Protein AF-A0A943JVZ1-F1 (afdb_monomer)

Secondary structure (DSSP, 8-state):
---PPPTTPPPEEEE---TT--HHHHHHHHHHT--TTSEEEEES---SSSS-HHHHHHHHHHHHTSSSEEEEE--SSS--GGGSTTEEEEEETTEEEEEETT-TTEEEEPTT-EEEETTEEEEEE-----TTHHHHHHTT----TTSSPPHHHHHHHHHHHHHTTSB-SEEEESS--GGG--GGGS-TTS-GGG---HHHHHHHHHHHH-B-SEEEE-SS---EEETTEEE-SSEEEEE-GGGTT---STTEEESSHHHHHHHHHHHHHHHTTTTS-GGGEEEETTTEEEEES--HHHHHHHHHHHHHTHHHHTHHHHHHHHT--TTT-SEEEETTSS--

Solvent-accessible surface area (backbone atoms only — not comparable to full-atom values): 18653 Å² total; per-residue (Å²): 133,85,81,73,84,56,96,84,67,76,49,39,32,38,27,10,50,38,69,58,56,55,66,57,59,51,49,49,29,70,74,66,68,47,38,59,77,20,37,37,33,30,20,4,22,54,39,59,45,52,81,45,68,70,63,18,52,54,49,46,59,58,54,59,71,44,42,37,17,38,40,32,34,40,18,51,55,39,56,59,55,95,80,37,90,70,43,41,82,44,83,52,52,82,27,61,26,36,31,38,89,92,36,92,38,51,36,33,58,40,64,36,38,56,29,49,60,94,87,36,43,30,36,33,43,35,20,30,72,59,93,56,48,66,62,28,55,76,69,76,42,89,77,61,95,72,17,43,73,47,72,68,49,52,49,47,30,50,53,45,34,59,78,47,71,34,54,40,41,34,40,41,18,6,47,54,35,47,92,69,57,62,66,91,68,55,57,92,84,57,63,69,90,75,55,72,51,70,64,24,50,51,41,31,60,46,59,77,67,46,46,63,59,39,34,40,19,18,76,70,76,40,81,50,74,57,93,52,39,34,35,26,22,80,35,41,30,65,61,50,86,93,48,68,84,55,93,62,80,46,48,47,26,56,67,50,61,68,61,37,48,54,50,49,52,58,48,37,60,70,73,41,53,83,80,42,65,72,91,34,48,48,78,44,95,89,28,27,40,40,38,37,70,68,48,75,66,48,46,49,53,49,50,49,50,43,62,49,34,18,58,58,53,48,32,68,57,52,49,70,73,64,69,73,60,78,90,80,53,64,60,47,74,44,70,48,57,60,64,128

Radius of gyration: 21.98 Å; Cα contacts (8 Å, |Δi|>4): 621; chains: 1; bounding box: 56×43×63 Å

Mean predicted aligned error: 9.35 Å

Structure (mmCIF, N/CA/C/O backbone):
data_AF-A0A943JVZ1-F1
#
_entry.id   AF-A0A943JVZ1-F1
#
loop_
_atom_site.group_PDB
_atom_site.id
_atom_site.type_symbol
_atom_site.label_atom_id
_atom_site.label_alt_id
_atom_site.label_comp_id
_atom_site.label_asym_id
_atom_site.label_entity_id
_atom_site.label_seq_id
_atom_site.pdbx_PDB_ins_code
_atom_site.Cartn_x
_atom_site.Cartn_y
_atom_site.Cartn_z
_atom_site.occupancy
_atom_site.B_iso_or_equiv
_atom_site.auth_seq_id
_atom_site.auth_comp_id
_atom_site.auth_asym_id
_atom_site.auth_atom_id
_atom_site.pdbx_PDB_model_num
ATOM 1 N N . MET A 1 1 ? -30.031 -7.488 11.626 1.00 31.58 1 MET A N 1
ATOM 2 C CA . MET A 1 1 ? -29.094 -8.317 12.420 1.00 31.58 1 MET A CA 1
ATOM 3 C C . MET A 1 1 ? -27.674 -8.042 11.934 1.00 31.58 1 MET A C 1
ATOM 5 O O . MET A 1 1 ? -27.373 -8.355 10.791 1.00 31.58 1 MET A O 1
ATOM 9 N N . LYS A 1 2 ? -26.827 -7.385 12.739 1.00 32.66 2 LYS A N 1
ATOM 10 C CA . LYS A 1 2 ? -25.414 -7.144 12.392 1.00 32.66 2 LYS A CA 1
ATOM 11 C C . LYS A 1 2 ? -24.658 -8.473 12.524 1.00 32.66 2 LYS A C 1
ATOM 13 O O . LYS A 1 2 ? -24.561 -8.995 13.633 1.00 32.66 2 LYS A O 1
ATOM 18 N N . LYS A 1 3 ? -24.171 -9.048 11.417 1.00 30.86 3 LYS A N 1
ATOM 19 C CA . LYS A 1 3 ? -23.259 -10.203 11.460 1.00 30.86 3 LYS A CA 1
ATOM 20 C C . LYS A 1 3 ? -21.989 -9.760 12.197 1.00 30.86 3 LYS A C 1
ATOM 22 O O . LYS A 1 3 ? -21.279 -8.886 11.713 1.00 30.86 3 LYS A O 1
ATOM 27 N N . LYS A 1 4 ? -21.727 -10.329 13.379 1.00 32.94 4 LYS A N 1
ATOM 28 C CA . LYS A 1 4 ? -20.378 -10.330 13.961 1.00 32.94 4 LYS A CA 1
ATOM 29 C C . LYS A 1 4 ? -19.479 -11.081 12.973 1.00 32.94 4 LYS A C 1
ATOM 31 O O . LYS A 1 4 ? -19.859 -12.183 12.576 1.00 32.94 4 LYS A O 1
ATOM 36 N N . ALA A 1 5 ? -18.357 -10.481 12.572 1.00 36.12 5 ALA A N 1
ATOM 37 C CA . ALA A 1 5 ? -17.314 -11.181 11.824 1.00 36.12 5 ALA A CA 1
ATOM 38 C C . ALA A 1 5 ? -16.967 -12.464 12.589 1.00 36.12 5 ALA A C 1
ATOM 40 O O . ALA A 1 5 ? -16.756 -12.423 13.808 1.00 36.12 5 ALA A O 1
ATOM 41 N N . LYS A 1 6 ? -17.046 -13.611 11.913 1.00 35.22 6 LYS A N 1
ATOM 42 C CA . LYS A 1 6 ? -16.694 -14.885 12.537 1.00 35.22 6 LYS A CA 1
ATOM 43 C C . LYS A 1 6 ? -15.171 -14.977 12.553 1.00 35.22 6 LYS A C 1
ATOM 45 O O . LYS A 1 6 ? -14.505 -14.524 11.631 1.00 35.22 6 LYS A O 1
ATOM 50 N N . ILE A 1 7 ? -14.622 -15.588 13.598 1.00 36.19 7 ILE A N 1
ATOM 51 C CA . ILE A 1 7 ? -13.244 -16.090 13.578 1.00 36.19 7 ILE A CA 1
ATOM 52 C C . ILE A 1 7 ? -13.155 -17.032 12.363 1.00 36.19 7 ILE A C 1
ATOM 54 O O . ILE A 1 7 ? -13.830 -18.061 12.361 1.00 36.19 7 ILE A O 1
ATOM 58 N N . GLY A 1 8 ? -12.430 -16.620 11.317 1.00 44.56 8 GLY A N 1
ATOM 59 C CA . GLY A 1 8 ? -12.347 -17.318 10.026 1.00 44.56 8 GLY A CA 1
ATOM 60 C C . GLY A 1 8 ? -12.590 -16.458 8.775 1.00 44.56 8 GLY A C 1
ATOM 61 O O . GLY A 1 8 ? -12.378 -16.963 7.678 1.00 44.56 8 GLY A O 1
ATOM 62 N N . ASP A 1 9 ? -13.005 -15.193 8.905 1.00 66.38 9 ASP A N 1
ATOM 63 C CA . ASP A 1 9 ? -13.065 -14.272 7.760 1.00 66.38 9 ASP A CA 1
ATOM 64 C C . ASP A 1 9 ? -11.669 -13.661 7.514 1.00 66.38 9 ASP A C 1
ATOM 66 O O . ASP A 1 9 ? -11.054 -13.121 8.435 1.00 66.38 9 ASP A O 1
ATOM 70 N N . LYS A 1 10 ? -11.164 -13.782 6.280 1.00 81.75 10 LYS A N 1
ATOM 71 C CA . LYS A 1 10 ? -9.898 -13.195 5.819 1.00 81.75 10 LYS A CA 1
ATOM 72 C C . LYS A 1 10 ? -9.895 -11.685 6.063 1.00 81.75 10 LYS A C 1
ATOM 74 O O . LYS A 1 10 ? -10.799 -10.993 5.607 1.00 81.75 10 LYS A O 1
ATOM 79 N N . MET A 1 11 ? -8.864 -11.169 6.730 1.00 89.25 11 MET A N 1
ATOM 80 C CA . MET A 1 11 ? -8.717 -9.733 6.959 1.00 89.25 11 MET A CA 1
ATOM 81 C C . MET A 1 11 ? -7.738 -9.118 5.963 1.00 89.25 11 MET A C 1
ATOM 83 O O . MET A 1 11 ? -6.696 -9.694 5.644 1.00 89.25 11 MET A O 1
ATOM 87 N N . ILE A 1 12 ? -8.056 -7.919 5.481 1.00 92.00 12 ILE A N 1
ATOM 88 C CA . ILE A 1 12 ? -7.207 -7.188 4.541 1.00 92.00 12 ILE A CA 1
ATOM 89 C C . ILE A 1 12 ? -6.807 -5.863 5.175 1.00 92.00 12 ILE A C 1
ATOM 91 O O . ILE A 1 12 ? -7.633 -5.138 5.726 1.00 92.00 12 ILE A O 1
ATOM 95 N N . TYR A 1 13 ? -5.526 -5.543 5.079 1.00 94.06 13 TYR A N 1
ATOM 96 C CA . TYR A 1 13 ? -4.924 -4.347 5.641 1.00 94.06 13 TYR A CA 1
ATOM 97 C C . TYR A 1 13 ? -4.143 -3.574 4.577 1.00 94.06 13 TYR A C 1
ATOM 99 O O . TYR A 1 13 ? -3.729 -4.149 3.576 1.00 94.06 13 TYR A O 1
ATOM 107 N N . VAL A 1 14 ? -3.900 -2.283 4.800 1.00 95.38 14 VAL A N 1
ATOM 108 C CA . VAL A 1 14 ? -3.096 -1.408 3.929 1.00 95.38 14 VAL A CA 1
ATOM 109 C C . VAL A 1 14 ? -2.089 -0.621 4.763 1.00 95.38 14 VAL A C 1
ATOM 111 O O . VAL A 1 14 ? -2.432 -0.112 5.825 1.00 95.38 14 VAL A O 1
ATOM 114 N N . THR A 1 15 ? -0.857 -0.498 4.279 1.00 95.88 15 THR A N 1
ATOM 115 C CA . THR A 1 15 ? 0.224 0.328 4.843 1.00 95.88 15 THR A CA 1
ATOM 116 C C . THR A 1 15 ? 1.124 0.834 3.705 1.00 95.88 15 THR A C 1
ATOM 118 O O . THR A 1 15 ? 0.961 0.401 2.565 1.00 95.88 15 THR A O 1
ATOM 121 N N . GLY A 1 16 ? 2.072 1.735 3.965 1.00 95.50 16 GLY A N 1
ATOM 122 C CA . GLY A 1 16 ? 2.967 2.279 2.929 1.00 95.50 16 GLY A CA 1
ATOM 123 C C . GLY A 1 16 ? 4.443 2.159 3.287 1.00 95.50 16 GLY A C 1
ATOM 124 O O . GLY A 1 16 ? 4.778 2.095 4.462 1.00 95.50 16 GLY A O 1
ATOM 125 N N . ASP A 1 17 ? 5.314 2.115 2.279 1.00 94.69 17 ASP A N 1
ATOM 126 C CA . ASP A 1 17 ? 6.758 2.384 2.371 1.00 94.69 17 ASP A CA 1
ATOM 127 C C . ASP A 1 17 ? 7.481 1.724 3.555 1.00 94.69 17 ASP A C 1
ATOM 129 O O . ASP A 1 17 ? 7.901 2.372 4.515 1.00 94.69 17 ASP A O 1
ATOM 133 N N . LYS A 1 18 ? 7.659 0.401 3.511 1.00 95.44 18 LYS A N 1
ATOM 134 C CA . LYS A 1 18 ? 8.364 -0.287 4.606 1.00 95.44 18 LYS A CA 1
ATOM 135 C C . LYS A 1 18 ? 9.869 -0.067 4.582 1.00 95.44 18 LYS A C 1
ATOM 137 O O . LYS A 1 18 ? 10.502 -0.262 5.617 1.00 95.44 18 LYS A O 1
ATOM 142 N N . HIS A 1 19 ? 10.460 0.273 3.435 1.00 95.12 19 HIS A N 1
ATOM 143 C CA . HIS A 1 19 ? 11.905 0.467 3.277 1.00 95.12 19 HIS A CA 1
ATOM 144 C C . HIS A 1 19 ? 12.700 -0.652 3.954 1.00 95.12 19 HIS A C 1
ATOM 146 O O . HIS A 1 19 ? 13.669 -0.417 4.678 1.00 95.12 19 HIS A O 1
ATOM 152 N N . ARG A 1 20 ? 12.249 -1.906 3.756 1.00 96.06 20 ARG A N 1
ATOM 153 C CA . ARG A 1 20 ? 12.854 -3.133 4.308 1.00 96.06 20 ARG A CA 1
ATOM 154 C C . ARG A 1 20 ? 12.712 -3.329 5.832 1.00 96.06 20 ARG A C 1
ATOM 156 O O . ARG A 1 20 ? 13.222 -4.322 6.379 1.00 96.06 20 ARG A O 1
ATOM 163 N N . ASN A 1 21 ? 12.030 -2.423 6.528 1.00 95.94 21 ASN A N 1
ATOM 164 C CA . ASN A 1 21 ? 11.714 -2.510 7.948 1.00 95.94 21 ASN A CA 1
ATOM 165 C C . ASN A 1 21 ? 10.320 -3.122 8.172 1.00 95.94 21 ASN A C 1
ATOM 167 O O . ASN A 1 21 ? 9.292 -2.468 8.045 1.00 95.94 21 ASN A O 1
ATOM 171 N N . PHE A 1 22 ? 10.296 -4.393 8.575 1.00 96.81 22 PHE A N 1
ATOM 172 C CA . PHE A 1 22 ? 9.059 -5.139 8.847 1.00 96.81 22 PHE A CA 1
ATOM 173 C C . PHE A 1 22 ? 8.823 -5.374 10.346 1.00 96.81 22 PHE A C 1
ATOM 175 O O . PHE A 1 22 ? 8.049 -6.255 10.720 1.00 96.81 22 PHE A O 1
ATOM 182 N N . ASN A 1 23 ? 9.516 -4.645 11.228 1.00 92.69 23 ASN A N 1
ATOM 183 C CA . ASN A 1 23 ? 9.367 -4.829 12.675 1.00 92.69 23 ASN A CA 1
ATOM 184 C C . ASN A 1 23 ? 7.946 -4.503 13.140 1.00 92.69 23 ASN A C 1
ATOM 186 O O . ASN A 1 23 ? 7.384 -5.230 13.959 1.00 92.69 23 ASN A O 1
ATOM 190 N N . GLU A 1 24 ? 7.353 -3.460 12.568 1.00 87.81 24 GLU A N 1
ATOM 191 C CA . GLU A 1 24 ? 5.983 -3.054 12.868 1.00 87.81 24 GLU A CA 1
ATOM 192 C C . GLU A 1 24 ? 4.963 -4.075 12.377 1.00 87.81 24 GLU A C 1
ATOM 194 O O . GLU A 1 24 ? 4.095 -4.474 13.146 1.00 87.81 24 GLU A O 1
ATOM 199 N N . ILE A 1 25 ? 5.123 -4.593 11.153 1.00 94.06 25 ILE A N 1
ATOM 200 C CA . ILE A 1 25 ? 4.267 -5.669 10.634 1.00 94.06 25 ILE A CA 1
ATOM 201 C C . ILE A 1 25 ? 4.401 -6.920 11.509 1.00 94.06 25 ILE A C 1
ATOM 203 O O . ILE A 1 25 ? 3.402 -7.521 11.887 1.00 94.06 25 ILE A O 1
ATOM 207 N N . LYS A 1 26 ? 5.619 -7.291 11.921 1.00 94.69 26 LYS A N 1
ATOM 208 C CA . LYS A 1 26 ? 5.834 -8.420 12.839 1.00 94.69 26 LYS A CA 1
ATOM 209 C C . LYS A 1 26 ? 5.131 -8.217 14.182 1.00 94.69 26 LYS A C 1
ATOM 211 O O . LYS A 1 26 ? 4.539 -9.161 14.704 1.00 94.69 26 LYS A O 1
ATOM 216 N N . LYS A 1 27 ? 5.220 -7.013 14.755 1.00 86.19 27 LYS A N 1
ATOM 217 C CA . LYS A 1 27 ? 4.528 -6.650 15.998 1.00 86.19 27 LYS A CA 1
ATOM 218 C C . LYS A 1 27 ? 3.012 -6.733 15.806 1.00 86.19 27 LYS A C 1
ATOM 220 O O . LYS A 1 27 ? 2.352 -7.420 16.578 1.00 86.19 27 LYS A O 1
ATOM 225 N N . PHE A 1 28 ? 2.494 -6.156 14.723 1.00 85.62 28 PHE A N 1
ATOM 226 C CA . PHE A 1 28 ? 1.087 -6.219 14.334 1.00 85.62 28 PHE A CA 1
ATOM 227 C C . PHE A 1 28 ? 0.577 -7.660 14.216 1.00 85.62 28 PHE A C 1
ATOM 229 O O . PHE A 1 28 ? -0.465 -7.977 14.787 1.00 85.62 28 PHE A O 1
ATOM 236 N N . CYS A 1 29 ? 1.324 -8.548 13.552 1.00 88.44 29 CYS A N 1
ATOM 237 C CA . CYS A 1 29 ? 0.930 -9.948 13.387 1.00 88.44 29 CYS A CA 1
ATOM 238 C C . CYS A 1 29 ? 0.742 -10.645 14.740 1.00 88.44 29 CYS A C 1
ATOM 240 O O . CYS A 1 29 ? -0.278 -11.285 14.983 1.00 88.44 29 CYS A O 1
ATOM 242 N N . LYS A 1 30 ? 1.710 -10.477 15.654 1.00 84.00 30 LYS A N 1
ATOM 243 C CA . LYS A 1 30 ? 1.644 -11.044 17.012 1.00 84.00 30 LYS A CA 1
ATOM 244 C C . LYS A 1 30 ? 0.474 -10.482 17.810 1.00 84.00 30 LYS A C 1
ATOM 246 O O . LYS A 1 30 ? -0.203 -11.194 18.537 1.00 84.00 30 LYS A O 1
ATOM 251 N N . GLU A 1 31 ? 0.257 -9.183 17.690 1.00 77.62 31 GLU A N 1
ATOM 252 C CA . GLU A 1 31 ? -0.741 -8.455 18.457 1.00 77.62 31 GLU A CA 1
ATOM 253 C C . GLU A 1 31 ? -2.185 -8.737 18.033 1.00 77.62 31 GLU A C 1
ATOM 255 O O . GLU A 1 31 ? -3.100 -8.612 18.859 1.00 77.62 31 GLU A O 1
ATOM 260 N N . ASN A 1 32 ? -2.386 -9.090 16.764 1.00 77.38 32 ASN A N 1
ATOM 261 C CA . ASN A 1 32 ? -3.697 -9.341 16.167 1.00 77.38 32 ASN A CA 1
ATOM 262 C C . ASN A 1 32 ? -3.926 -10.815 15.831 1.00 77.38 32 ASN A C 1
ATOM 264 O O . ASN A 1 32 ? -5.020 -11.154 15.399 1.00 77.38 32 ASN A O 1
ATOM 268 N N . ASN A 1 33 ? -2.949 -11.686 16.111 1.00 84.56 33 ASN A N 1
ATOM 269 C CA . ASN A 1 33 ? -2.991 -13.114 15.790 1.00 84.56 33 ASN A CA 1
ATOM 270 C C . ASN A 1 33 ? -3.331 -13.359 14.314 1.00 84.56 33 ASN A C 1
ATOM 272 O O . ASN A 1 33 ? -4.180 -14.192 14.005 1.00 84.56 33 ASN A O 1
ATOM 276 N N . THR A 1 34 ? -2.693 -12.601 13.421 1.00 90.50 34 THR A N 1
ATOM 277 C CA . THR A 1 34 ? -2.912 -12.757 11.983 1.00 90.50 34 THR A CA 1
ATOM 278 C C . THR A 1 34 ? -2.444 -14.132 11.513 1.00 90.50 34 THR A C 1
ATOM 280 O O . THR A 1 34 ? -1.631 -14.803 12.162 1.00 90.50 34 THR A O 1
ATOM 283 N N . THR A 1 35 ? -2.939 -14.544 10.357 1.00 95.00 35 THR A N 1
ATOM 284 C CA . THR A 1 35 ? -2.560 -15.768 9.653 1.00 95.00 35 THR A CA 1
ATOM 285 C C . THR A 1 35 ? -2.129 -15.440 8.225 1.00 95.00 35 THR A C 1
ATOM 287 O O . THR A 1 35 ? -2.335 -14.329 7.747 1.00 95.00 35 THR A O 1
ATOM 290 N N . LYS A 1 36 ? -1.534 -16.401 7.507 1.00 95.25 36 LYS A N 1
ATOM 291 C CA . LYS A 1 36 ? -1.188 -16.201 6.089 1.00 95.25 36 LYS A CA 1
ATOM 292 C C . LYS A 1 36 ? -2.416 -16.033 5.179 1.00 95.25 36 LYS A C 1
ATOM 294 O O . LYS A 1 36 ? -2.239 -15.593 4.045 1.00 95.25 36 LYS A O 1
ATOM 299 N N . ASP A 1 37 ? -3.623 -16.326 5.662 1.00 94.06 37 ASP A N 1
ATOM 300 C CA . ASP A 1 37 ? -4.859 -16.025 4.934 1.00 94.06 37 ASP A CA 1
ATOM 301 C C . ASP A 1 37 ? -5.161 -14.521 4.940 1.00 94.06 37 ASP A C 1
ATOM 303 O O . ASP A 1 37 ? -5.689 -14.001 3.954 1.00 94.06 37 ASP A O 1
ATOM 307 N N . ASP A 1 38 ? -4.757 -13.812 6.002 1.00 95.38 38 ASP A N 1
ATOM 308 C CA . ASP A 1 38 ? -4.826 -12.354 6.075 1.00 95.38 38 ASP A CA 1
ATOM 309 C C . ASP A 1 38 ? -3.814 -11.712 5.121 1.00 95.38 38 ASP A C 1
ATOM 311 O O . ASP A 1 38 ? -2.724 -12.240 4.870 1.00 95.38 38 ASP A O 1
ATOM 315 N N . VAL A 1 39 ? -4.154 -10.530 4.613 1.00 97.12 39 VAL A N 1
ATOM 316 C CA . VAL A 1 39 ? -3.339 -9.801 3.638 1.00 97.12 39 VAL A CA 1
ATOM 317 C C . VAL A 1 39 ? -2.992 -8.423 4.172 1.00 97.12 39 VAL A C 1
ATOM 319 O O . VAL A 1 39 ? -3.865 -7.703 4.641 1.00 97.12 39 VAL A O 1
ATOM 322 N N . ILE A 1 40 ? -1.734 -8.013 4.042 1.00 97.62 40 ILE A N 1
ATOM 323 C CA . ILE A 1 40 ? -1.332 -6.614 4.175 1.00 97.62 40 ILE A CA 1
ATOM 324 C C . ILE A 1 40 ? -0.795 -6.100 2.845 1.00 97.62 40 ILE A C 1
ATOM 326 O O . ILE A 1 40 ? 0.187 -6.607 2.304 1.00 97.62 40 ILE A O 1
ATOM 330 N N . ILE A 1 41 ? -1.467 -5.087 2.317 1.00 98.50 41 ILE A N 1
ATOM 331 C CA . ILE A 1 41 ? -1.102 -4.390 1.096 1.00 98.50 41 ILE A CA 1
ATOM 332 C C . ILE A 1 41 ? -0.078 -3.316 1.453 1.00 98.50 41 ILE A C 1
ATOM 334 O O . ILE A 1 41 ? -0.334 -2.489 2.327 1.00 98.50 41 ILE A O 1
ATOM 338 N N . ILE A 1 42 ? 1.074 -3.324 0.789 1.00 98.56 42 ILE A N 1
ATOM 339 C CA . ILE A 1 42 ? 2.139 -2.336 0.983 1.00 98.56 42 ILE A CA 1
ATOM 340 C C . ILE A 1 42 ? 2.214 -1.455 -0.263 1.00 98.56 42 ILE A C 1
ATOM 342 O O . ILE A 1 42 ? 2.466 -1.954 -1.359 1.00 98.56 42 ILE A O 1
ATOM 346 N N . LEU A 1 43 ? 1.992 -0.152 -0.091 1.00 98.31 43 LEU A N 1
ATOM 347 C CA . LEU A 1 43 ? 1.877 0.846 -1.162 1.00 98.31 43 LEU A CA 1
ATOM 348 C C . LEU A 1 43 ? 3.241 1.326 -1.689 1.00 98.31 43 LEU A C 1
ATOM 350 O O . LEU A 1 43 ? 3.529 2.521 -1.723 1.00 98.31 43 LEU A O 1
ATOM 354 N N . GLY A 1 44 ? 4.087 0.387 -2.106 1.00 96.88 44 GLY A N 1
ATOM 355 C CA . GLY A 1 44 ? 5.419 0.671 -2.632 1.00 96.88 44 GLY A CA 1
ATOM 356 C C . GLY A 1 44 ? 6.535 0.640 -1.598 1.00 96.88 44 GLY A C 1
ATOM 357 O O . GLY A 1 44 ? 6.311 0.454 -0.400 1.00 96.88 44 GLY A O 1
ATOM 358 N N . ASP A 1 45 ? 7.756 0.766 -2.114 1.00 97.19 45 ASP A N 1
ATOM 359 C CA . ASP A 1 45 ? 9.020 0.769 -1.378 1.00 97.19 45 ASP A CA 1
ATOM 360 C C . ASP A 1 45 ? 9.079 -0.307 -0.292 1.00 97.19 45 ASP A C 1
ATOM 362 O O . ASP A 1 45 ? 9.355 -0.070 0.887 1.00 97.19 45 ASP A O 1
ATOM 366 N N . VAL A 1 46 ? 8.805 -1.544 -0.700 1.00 97.50 46 VAL A N 1
ATOM 367 C CA . VAL A 1 46 ? 8.772 -2.696 0.201 1.00 97.50 46 VAL A CA 1
ATOM 368 C C . VAL A 1 46 ? 10.190 -3.041 0.663 1.00 97.50 46 VAL A C 1
ATOM 370 O O . VAL A 1 46 ? 10.414 -3.439 1.809 1.00 97.50 46 VAL A O 1
ATOM 373 N N . GLY A 1 47 ? 11.179 -2.853 -0.218 1.00 95.94 47 GLY A N 1
ATOM 374 C CA . GLY A 1 47 ? 12.604 -3.042 0.079 1.00 95.94 47 GLY A CA 1
ATOM 375 C C . GLY A 1 47 ? 13.090 -4.497 0.012 1.00 95.94 47 GLY A C 1
ATOM 376 O O . GLY A 1 47 ? 14.154 -4.829 0.553 1.00 95.94 47 GLY A O 1
ATOM 377 N N . LEU A 1 48 ? 12.318 -5.373 -0.643 1.00 97.38 48 LEU A N 1
ATOM 378 C CA . LEU A 1 48 ? 12.661 -6.787 -0.854 1.00 97.38 48 LEU A CA 1
ATOM 379 C C . LEU A 1 48 ? 13.389 -7.064 -2.173 1.00 97.38 48 LEU A C 1
ATOM 381 O O . LEU A 1 48 ? 13.979 -8.131 -2.288 1.00 97.38 48 LEU A O 1
ATOM 385 N N . ASN A 1 49 ? 13.376 -6.130 -3.127 1.00 96.50 49 ASN A N 1
ATOM 386 C CA . ASN A 1 49 ? 14.022 -6.266 -4.440 1.00 96.50 49 ASN A CA 1
ATOM 387 C C . ASN A 1 49 ? 14.994 -5.101 -4.733 1.00 96.50 49 ASN A C 1
ATOM 389 O O . ASN A 1 49 ? 15.150 -4.686 -5.878 1.00 96.50 49 ASN A O 1
ATOM 393 N N . PHE A 1 50 ? 15.609 -4.507 -3.707 1.00 95.06 50 PHE A N 1
ATOM 394 C CA . PHE A 1 50 ? 16.530 -3.380 -3.889 1.00 95.06 50 PHE A CA 1
ATOM 395 C C . PHE A 1 50 ? 17.989 -3.842 -3.968 1.00 95.06 50 PHE A C 1
ATOM 397 O O . PHE A 1 50 ? 18.676 -3.621 -4.967 1.00 95.06 50 PHE A O 1
ATOM 404 N N . PHE A 1 51 ? 18.503 -4.524 -2.940 1.00 93.19 51 PHE A N 1
ATOM 405 C CA . PHE A 1 51 ? 19.938 -4.810 -2.827 1.00 93.19 51 PHE A CA 1
ATOM 406 C C . PHE A 1 51 ? 20.403 -5.982 -3.700 1.00 93.19 51 PHE A C 1
ATOM 408 O O . PHE A 1 51 ? 21.568 -6.021 -4.099 1.00 93.19 51 PHE A O 1
ATOM 415 N N . GLY A 1 52 ? 19.502 -6.880 -4.085 1.00 91.06 52 GLY A N 1
ATOM 416 C CA . GLY A 1 52 ? 19.779 -8.128 -4.787 1.00 91.06 52 GLY A CA 1
ATOM 417 C C . GLY A 1 52 ? 20.547 -9.156 -3.946 1.00 91.06 52 GLY A C 1
ATOM 418 O O . GLY A 1 52 ? 20.966 -8.901 -2.810 1.00 91.06 52 GLY A O 1
ATOM 419 N N . GLY A 1 53 ? 20.740 -10.337 -4.538 1.00 91.69 53 GLY A N 1
ATOM 420 C CA . GLY A 1 53 ? 21.558 -11.418 -3.986 1.00 91.69 53 GLY A CA 1
ATOM 421 C C . GLY A 1 53 ? 21.175 -11.825 -2.560 1.00 91.69 53 GLY A C 1
ATOM 422 O O . GLY A 1 53 ? 20.008 -11.784 -2.166 1.00 91.69 53 GLY A O 1
ATOM 423 N N . ILE A 1 54 ? 22.187 -12.184 -1.764 1.00 94.94 54 ILE A N 1
ATOM 424 C CA . ILE A 1 54 ? 22.002 -12.717 -0.406 1.00 94.94 54 ILE A CA 1
ATOM 425 C C . ILE A 1 54 ? 21.297 -11.740 0.542 1.00 94.94 54 ILE A C 1
ATOM 427 O O . ILE A 1 54 ? 20.589 -12.165 1.455 1.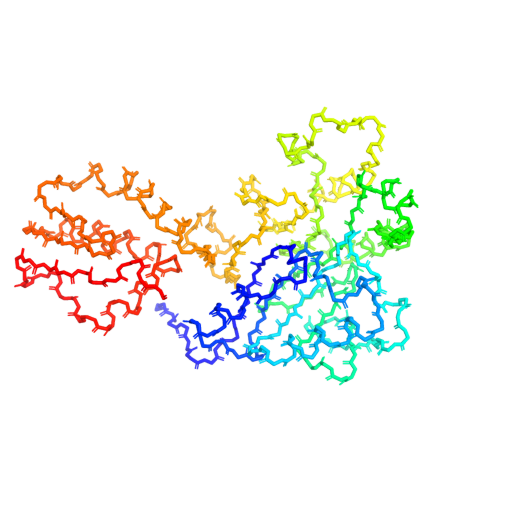00 94.94 54 ILE A O 1
ATOM 431 N N . LYS A 1 55 ? 21.457 -10.426 0.324 1.00 95.62 55 LYS A N 1
ATOM 432 C CA . LYS A 1 55 ? 20.803 -9.407 1.150 1.00 95.62 55 LYS A CA 1
ATOM 433 C C . LYS A 1 55 ? 19.293 -9.526 0.999 1.00 95.62 55 LYS A C 1
ATOM 435 O O . LYS A 1 55 ? 18.594 -9.657 2.004 1.00 95.62 55 LYS A O 1
ATOM 440 N N . ASP A 1 56 ? 18.782 -9.462 -0.221 1.00 96.44 56 ASP A N 1
ATOM 441 C CA . ASP A 1 56 ? 17.341 -9.544 -0.470 1.00 96.44 56 ASP A CA 1
ATOM 442 C C . ASP A 1 56 ? 16.797 -10.927 -0.129 1.00 96.44 56 ASP A C 1
ATOM 444 O O . ASP A 1 56 ? 15.806 -11.015 0.593 1.00 96.44 56 ASP A O 1
ATOM 448 N N . TRP A 1 57 ? 17.513 -11.989 -0.503 1.00 96.69 57 TRP A N 1
ATOM 449 C CA . TRP A 1 57 ? 17.144 -13.364 -0.168 1.00 96.69 57 TRP A CA 1
ATOM 450 C C . TRP A 1 57 ? 16.973 -13.580 1.347 1.00 96.69 57 TRP A C 1
ATOM 452 O O . TRP A 1 57 ? 15.919 -14.022 1.802 1.00 96.69 57 TRP A O 1
ATOM 462 N N . SER A 1 58 ? 17.949 -13.165 2.166 1.00 97.56 58 SER A N 1
ATOM 463 C CA . SER A 1 58 ? 17.867 -13.290 3.630 1.00 97.56 58 SER A CA 1
ATOM 464 C C . SER A 1 58 ? 16.696 -12.496 4.220 1.00 97.56 58 SER A C 1
ATOM 466 O O . SER A 1 58 ? 16.038 -12.940 5.166 1.00 97.56 58 SER A O 1
ATOM 468 N N . LYS A 1 59 ? 16.402 -11.317 3.658 1.00 98.00 59 LYS A N 1
ATOM 469 C CA . LYS A 1 59 ? 15.275 -10.503 4.116 1.00 98.00 59 LYS A CA 1
ATOM 470 C C . LYS A 1 59 ? 13.931 -11.123 3.731 1.00 98.00 59 LYS A C 1
ATOM 472 O O . LYS A 1 59 ? 13.039 -11.123 4.575 1.00 98.00 59 LYS A O 1
ATOM 477 N N . LYS A 1 60 ? 13.799 -11.685 2.526 1.00 98.31 60 LYS A N 1
ATOM 478 C CA . LYS A 1 60 ? 12.606 -12.436 2.111 1.00 98.31 60 LYS A CA 1
ATOM 479 C C . LYS A 1 60 ? 12.370 -13.639 3.019 1.00 98.31 60 LYS A C 1
ATOM 481 O O . LYS A 1 60 ? 11.268 -13.782 3.520 1.00 98.31 60 LYS A O 1
ATOM 486 N N . HIS A 1 61 ? 13.412 -14.384 3.396 1.00 98.25 61 HIS A N 1
ATOM 487 C CA . HIS A 1 61 ? 13.319 -15.458 4.404 1.00 98.25 61 HIS A CA 1
ATOM 488 C C . HIS A 1 61 ? 12.836 -14.993 5.780 1.00 98.25 61 HIS A C 1
ATOM 490 O O . HIS A 1 61 ? 12.094 -15.696 6.465 1.00 98.25 61 HIS A O 1
ATOM 496 N N . TYR A 1 62 ? 13.256 -13.806 6.220 1.00 98.06 62 TYR A N 1
ATOM 497 C CA . TYR A 1 62 ? 12.736 -13.210 7.451 1.00 98.06 62 TYR A CA 1
ATOM 498 C C . TYR A 1 62 ? 11.243 -12.867 7.330 1.00 98.06 62 TYR A C 1
ATOM 500 O O . TYR A 1 62 ? 10.473 -13.160 8.244 1.00 98.06 62 TYR A O 1
ATOM 508 N N . VAL A 1 63 ? 10.839 -12.273 6.206 1.00 97.94 63 VAL A N 1
ATOM 509 C CA . VAL A 1 63 ? 9.447 -11.897 5.919 1.00 97.94 63 VAL A CA 1
ATOM 510 C C . VAL A 1 63 ? 8.552 -13.121 5.697 1.00 97.94 63 VAL A C 1
ATOM 512 O O . VAL A 1 63 ? 7.402 -13.123 6.128 1.00 97.94 63 VAL A O 1
ATOM 515 N N . ALA A 1 64 ? 9.086 -14.204 5.134 1.00 97.75 64 ALA A N 1
ATOM 516 C CA . ALA A 1 64 ? 8.352 -15.438 4.867 1.00 97.75 64 ALA A CA 1
ATOM 517 C C . ALA A 1 64 ? 7.860 -16.161 6.135 1.00 97.75 64 ALA A C 1
ATOM 519 O O . ALA A 1 64 ? 6.939 -16.977 6.095 1.00 97.75 64 ALA A O 1
ATOM 520 N N . LYS A 1 65 ? 8.458 -15.825 7.286 1.00 97.69 65 LYS A N 1
ATOM 521 C CA . LYS A 1 65 ? 8.071 -16.317 8.617 1.00 97.69 65 LYS A CA 1
ATOM 522 C C . LYS A 1 65 ? 6.949 -15.501 9.263 1.00 97.69 65 LYS A C 1
ATOM 524 O O . LYS A 1 65 ? 6.503 -15.853 10.353 1.00 97.69 65 LYS A O 1
ATOM 529 N N . LEU A 1 66 ? 6.545 -14.377 8.672 1.00 97.75 66 LEU A N 1
ATOM 530 C CA . LEU A 1 66 ? 5.441 -13.580 9.197 1.00 97.75 66 LEU A CA 1
ATOM 531 C C . LEU A 1 66 ? 4.116 -14.287 8.899 1.00 97.75 66 LEU A C 1
ATOM 533 O O . LEU A 1 66 ? 3.889 -14.771 7.792 1.00 97.75 66 LEU A O 1
ATOM 537 N N . GLN A 1 67 ? 3.230 -14.323 9.893 1.00 96.62 67 GLN A N 1
ATOM 538 C CA . GLN A 1 67 ? 1.898 -14.915 9.772 1.00 96.62 67 GLN A CA 1
ATOM 539 C C . GLN A 1 67 ? 0.932 -13.943 9.082 1.00 96.62 67 GLN A C 1
ATOM 541 O O . GLN A 1 67 ? -0.062 -13.545 9.671 1.00 96.62 67 GLN A O 1
ATOM 546 N N . ILE A 1 68 ? 1.276 -13.499 7.877 1.00 97.69 68 ILE A N 1
ATOM 547 C CA . ILE A 1 68 ? 0.468 -12.620 7.027 1.00 97.69 68 ILE A CA 1
ATOM 548 C C . ILE A 1 68 ? 0.986 -12.707 5.588 1.00 97.69 68 ILE A C 1
ATOM 550 O O . ILE A 1 68 ? 2.194 -12.873 5.377 1.00 97.69 68 ILE A O 1
ATOM 554 N N . THR A 1 69 ? 0.096 -12.606 4.603 1.00 98.44 69 THR A N 1
ATOM 555 C CA . THR A 1 69 ? 0.477 -12.449 3.194 1.00 98.44 69 THR A CA 1
ATOM 556 C C . THR A 1 69 ? 0.745 -10.979 2.890 1.00 98.44 69 THR A C 1
ATOM 558 O O . THR A 1 69 ? -0.102 -10.122 3.123 1.00 98.44 69 THR A O 1
ATOM 561 N N . LEU A 1 70 ? 1.919 -10.667 2.349 1.00 98.69 70 LEU A N 1
ATOM 562 C CA . LEU A 1 70 ? 2.251 -9.335 1.855 1.00 98.69 70 LEU A CA 1
ATOM 563 C C . LEU A 1 70 ? 1.825 -9.232 0.393 1.00 98.69 70 LEU A C 1
ATOM 565 O O . LEU A 1 70 ? 2.296 -10.006 -0.440 1.00 98.69 70 LEU A O 1
ATOM 569 N N . PHE A 1 71 ? 0.969 -8.259 0.095 1.00 98.69 71 PHE A N 1
ATOM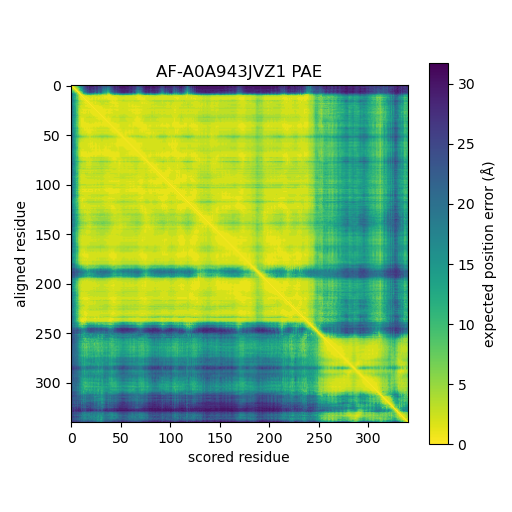 570 C CA . PHE A 1 71 ? 0.622 -7.862 -1.264 1.00 98.69 71 PHE A CA 1
ATOM 571 C C . PHE A 1 71 ? 1.311 -6.533 -1.589 1.00 98.69 71 PHE A C 1
ATOM 573 O O . PHE A 1 71 ? 0.965 -5.469 -1.087 1.00 98.69 71 PHE A O 1
ATOM 580 N N . CYS A 1 72 ? 2.349 -6.600 -2.397 1.00 98.62 72 CYS A N 1
ATOM 581 C CA . CYS A 1 72 ? 3.314 -5.540 -2.594 1.00 98.62 72 CYS A CA 1
ATOM 582 C C . CYS A 1 72 ? 3.004 -4.779 -3.884 1.00 98.62 72 CYS A C 1
ATOM 584 O O . CYS A 1 72 ? 3.202 -5.309 -4.978 1.00 98.62 72 CYS A O 1
ATOM 586 N N . VAL A 1 73 ? 2.560 -3.530 -3.763 1.00 98.31 73 VAL A N 1
ATOM 587 C CA . VAL A 1 73 ? 2.623 -2.566 -4.868 1.00 98.31 73 VAL A CA 1
ATOM 588 C C . VAL A 1 73 ? 4.076 -2.124 -5.008 1.00 98.31 73 VAL A C 1
ATOM 590 O O . VAL A 1 73 ? 4.801 -2.050 -4.019 1.00 98.31 73 VAL A O 1
ATOM 593 N N . HIS A 1 74 ? 4.523 -1.851 -6.228 1.00 94.75 74 HIS A N 1
ATOM 594 C CA . HIS A 1 74 ? 5.889 -1.397 -6.472 1.00 94.75 74 HIS A CA 1
ATOM 595 C C . HIS A 1 74 ? 6.082 0.073 -6.138 1.00 94.75 74 HIS A C 1
ATOM 597 O O . HIS A 1 74 ? 5.233 0.890 -6.484 1.00 94.75 74 HIS A O 1
ATOM 603 N N . GLY A 1 75 ? 7.226 0.422 -5.553 1.00 96.69 75 GLY A N 1
ATOM 604 C CA . GLY A 1 75 ? 7.641 1.817 -5.415 1.00 96.69 75 GLY A CA 1
ATOM 605 C C . GLY A 1 75 ? 8.756 2.226 -6.371 1.00 96.69 75 GLY A C 1
ATOM 606 O O . GLY A 1 75 ? 8.954 1.599 -7.415 1.00 96.69 75 GLY A O 1
ATOM 607 N N . ASN A 1 76 ? 9.460 3.299 -6.022 1.00 95.44 76 ASN A N 1
ATOM 608 C CA . ASN A 1 76 ? 10.610 3.829 -6.755 1.00 95.44 76 ASN A CA 1
ATOM 609 C C . ASN A 1 76 ? 11.965 3.451 -6.113 1.00 95.44 76 ASN A C 1
ATOM 611 O O . ASN A 1 76 ? 13.011 3.843 -6.616 1.00 95.44 76 ASN A O 1
ATOM 615 N N . HIS A 1 77 ? 11.971 2.645 -5.048 1.00 94.50 77 HIS A N 1
ATOM 616 C CA . HIS A 1 77 ? 13.172 2.094 -4.406 1.00 94.50 77 HIS A CA 1
ATOM 617 C C . HIS A 1 77 ? 13.216 0.562 -4.465 1.00 94.50 77 HIS A C 1
ATOM 619 O O . HIS A 1 77 ? 13.551 -0.116 -3.489 1.00 94.50 77 HIS A O 1
ATOM 625 N N . GLU A 1 78 ? 12.904 -0.022 -5.621 1.00 93.00 78 GLU A N 1
ATOM 626 C CA . GLU A 1 78 ? 13.011 -1.466 -5.840 1.00 93.00 78 GLU A CA 1
ATOM 627 C C . GLU A 1 78 ? 13.018 -1.842 -7.326 1.00 93.00 78 GLU A C 1
ATOM 629 O O . GLU A 1 78 ? 12.426 -1.173 -8.172 1.00 93.00 78 GLU A O 1
ATOM 634 N N . GLN A 1 79 ? 13.683 -2.952 -7.645 1.00 95.12 79 GLN A N 1
ATOM 635 C CA . GLN A 1 79 ? 13.650 -3.549 -8.972 1.00 95.12 79 GLN A CA 1
ATOM 636 C C . GLN A 1 79 ? 12.294 -4.217 -9.228 1.00 95.12 79 GLN A C 1
ATOM 638 O O . GLN A 1 79 ? 11.749 -4.912 -8.365 1.00 95.12 79 GLN A O 1
ATOM 643 N N . ARG A 1 80 ? 11.786 -4.082 -10.457 1.00 95.12 80 ARG A N 1
ATOM 644 C CA . ARG A 1 80 ? 10.546 -4.742 -10.884 1.00 95.12 80 ARG A CA 1
ATOM 645 C C . ARG A 1 80 ? 10.698 -6.273 -10.910 1.00 95.12 80 ARG A C 1
ATOM 647 O O . ARG A 1 80 ? 11.662 -6.753 -11.506 1.00 95.12 80 ARG A O 1
ATOM 654 N N . PRO A 1 81 ? 9.737 -7.050 -10.377 1.00 95.75 81 PRO A N 1
ATOM 655 C CA . PRO A 1 81 ? 9.762 -8.511 -10.366 1.00 95.75 81 PRO A CA 1
ATOM 656 C C . PRO A 1 81 ? 9.901 -9.130 -11.746 1.00 95.75 81 PRO A C 1
ATOM 658 O O . PRO A 1 81 ? 10.659 -10.076 -11.899 1.00 95.75 81 PRO A O 1
ATOM 661 N N . PHE A 1 82 ? 9.248 -8.568 -12.770 1.00 94.12 82 PHE A N 1
ATOM 662 C CA . PHE A 1 82 ? 9.361 -9.084 -14.140 1.00 94.12 82 PHE A CA 1
ATOM 663 C C . PHE A 1 82 ? 10.798 -9.037 -14.689 1.00 94.12 82 PHE A C 1
ATOM 665 O O . PHE A 1 82 ? 11.105 -9.713 -15.665 1.00 94.12 82 PHE A O 1
ATOM 672 N N . ALA A 1 83 ? 11.678 -8.226 -14.090 1.00 93.75 83 ALA A N 1
ATOM 673 C CA . ALA A 1 83 ? 13.090 -8.122 -14.449 1.00 93.75 83 ALA A CA 1
ATOM 674 C C . ALA A 1 83 ? 14.000 -9.021 -13.589 1.00 93.75 83 ALA A C 1
ATOM 676 O O . ALA A 1 83 ? 15.222 -8.966 -13.731 1.00 93.75 83 ALA A O 1
ATOM 677 N N . ILE A 1 84 ? 13.432 -9.823 -12.684 1.00 95.12 84 ILE A N 1
ATOM 678 C CA . ILE A 1 84 ? 14.148 -10.737 -11.793 1.00 95.12 84 ILE A CA 1
ATOM 679 C C . ILE A 1 84 ? 13.767 -12.167 -12.187 1.00 95.12 84 ILE A C 1
ATOM 681 O O . ILE A 1 84 ? 12.611 -12.565 -12.097 1.00 95.12 84 ILE A O 1
ATOM 685 N N . SER A 1 85 ? 14.752 -12.960 -12.610 1.00 95.25 85 SER A N 1
ATOM 686 C CA . SER A 1 85 ? 14.535 -14.275 -13.237 1.00 95.25 85 SER A CA 1
ATOM 687 C C . SER A 1 85 ? 13.873 -15.331 -12.344 1.00 95.25 85 SER A C 1
ATOM 689 O O . SER A 1 85 ? 13.348 -16.315 -12.866 1.00 95.25 85 SER A O 1
ATOM 691 N N . THR A 1 86 ? 13.910 -15.152 -11.023 1.00 95.88 86 THR A N 1
ATOM 692 C CA . THR A 1 86 ? 13.310 -16.061 -10.037 1.00 95.88 86 THR A CA 1
ATOM 693 C C . THR A 1 86 ? 11.804 -15.866 -9.873 1.00 95.88 86 THR A C 1
ATOM 695 O O . THR A 1 86 ? 11.133 -16.773 -9.384 1.00 95.88 86 THR A O 1
ATOM 698 N N . TYR A 1 87 ? 11.254 -14.723 -10.295 1.00 97.75 87 TYR A N 1
ATOM 699 C CA . TYR A 1 87 ? 9.817 -14.479 -10.232 1.00 97.75 87 TYR A CA 1
ATOM 700 C C . TYR A 1 87 ? 9.077 -15.158 -11.389 1.00 97.75 87 TYR A C 1
ATOM 702 O O . TYR A 1 87 ? 9.543 -15.203 -12.531 1.00 97.75 87 TYR A O 1
ATOM 710 N N . ARG A 1 88 ? 7.876 -15.650 -11.090 1.00 97.88 88 ARG A N 1
ATOM 711 C CA . ARG A 1 88 ? 6.919 -16.240 -12.029 1.00 97.88 88 ARG A CA 1
ATOM 712 C C . ARG A 1 88 ? 5.588 -15.505 -11.946 1.00 97.88 88 ARG A C 1
ATOM 714 O O . ARG A 1 88 ? 5.222 -15.010 -10.880 1.00 97.88 88 ARG A O 1
ATOM 721 N N . GLU A 1 89 ? 4.874 -15.444 -13.068 1.00 98.12 89 GLU A N 1
ATOM 722 C CA . GLU A 1 89 ? 3.471 -15.023 -13.074 1.00 98.12 89 GLU A CA 1
ATOM 723 C C . GLU A 1 89 ? 2.594 -16.169 -12.564 1.00 98.12 89 GLU A C 1
ATOM 725 O O . GLU A 1 89 ? 2.685 -17.289 -13.070 1.00 98.12 89 GLU A O 1
ATOM 730 N N . VAL A 1 90 ? 1.736 -15.885 -11.586 1.00 97.69 90 VAL A N 1
ATOM 731 C CA . VAL A 1 90 ? 0.722 -16.817 -11.073 1.00 97.69 90 VAL A CA 1
ATOM 732 C C . VAL A 1 90 ? -0.612 -16.091 -10.898 1.00 97.69 90 VAL A C 1
ATOM 734 O O . VAL A 1 90 ? -0.637 -14.877 -10.707 1.00 97.69 90 VAL A O 1
ATOM 737 N N . GLU A 1 91 ? -1.725 -16.820 -10.959 1.00 97.88 91 GLU A N 1
ATOM 738 C CA . GLU A 1 91 ? -3.061 -16.269 -10.693 1.00 97.88 91 GLU A CA 1
ATOM 739 C C . GLU A 1 91 ? -3.324 -16.240 -9.181 1.00 97.88 91 GLU A C 1
ATOM 741 O O . GLU A 1 91 ? -3.308 -17.279 -8.513 1.00 97.88 91 GLU A O 1
ATOM 746 N N . LYS A 1 92 ? -3.563 -15.052 -8.620 1.00 96.81 92 LYS A N 1
ATOM 747 C CA . LYS A 1 92 ? -3.923 -14.865 -7.208 1.00 96.81 92 LYS A CA 1
ATOM 748 C C . LYS A 1 92 ? -4.744 -13.590 -7.043 1.00 96.81 92 LYS A C 1
ATOM 750 O O . LYS A 1 92 ? -4.503 -12.599 -7.716 1.00 96.81 92 LYS A O 1
ATOM 755 N N . PHE A 1 93 ? -5.709 -13.600 -6.123 1.00 96.38 93 PHE A N 1
ATOM 756 C CA . PHE A 1 93 ? -6.631 -12.468 -5.930 1.00 96.38 93 PHE A CA 1
ATOM 757 C C . PHE A 1 93 ? -7.370 -12.087 -7.228 1.00 96.38 93 PHE A C 1
ATOM 759 O O . PHE A 1 93 ? -7.585 -10.914 -7.504 1.00 96.38 93 PHE A O 1
ATOM 766 N N . GLY A 1 94 ? -7.726 -13.085 -8.046 1.00 97.00 94 GLY A N 1
ATOM 767 C CA . GLY A 1 94 ? -8.494 -12.896 -9.282 1.00 97.00 94 GLY A CA 1
ATOM 768 C C . GLY A 1 94 ? -7.720 -12.341 -10.482 1.00 97.00 94 GLY A C 1
ATOM 769 O O . GLY A 1 94 ? -8.345 -12.132 -11.517 1.00 97.00 94 GLY A O 1
ATOM 770 N N . ALA A 1 95 ? -6.409 -12.110 -10.365 1.00 98.19 95 ALA A N 1
ATOM 771 C CA . ALA A 1 95 ? -5.580 -11.608 -11.457 1.00 98.19 95 ALA A CA 1
ATOM 772 C C . ALA A 1 95 ? -4.125 -12.094 -11.354 1.00 98.19 95 ALA A C 1
ATOM 774 O O . ALA A 1 95 ? -3.731 -12.805 -10.423 1.00 98.19 95 ALA A O 1
ATOM 775 N N . LYS A 1 96 ? -3.293 -11.671 -12.307 1.00 98.50 96 LYS A N 1
ATOM 776 C CA . LYS A 1 96 ? -1.879 -12.045 -12.354 1.00 98.50 96 LYS A CA 1
ATOM 777 C C . LYS A 1 96 ? -1.046 -11.296 -11.322 1.00 98.50 96 LYS A C 1
ATOM 779 O O . LYS A 1 96 ? -1.063 -10.072 -11.252 1.00 98.50 96 LYS A O 1
ATOM 784 N N . VAL A 1 97 ? -0.221 -12.036 -10.596 1.00 98.69 97 VAL A N 1
ATOM 785 C CA . VAL A 1 97 ? 0.786 -11.510 -9.666 1.00 98.69 97 VAL A CA 1
ATOM 786 C C . VAL A 1 97 ? 2.158 -12.097 -9.974 1.00 98.69 97 VAL A C 1
ATOM 788 O O . VAL A 1 97 ? 2.266 -13.135 -10.626 1.00 98.69 97 VAL A O 1
ATOM 791 N N . TYR A 1 98 ? 3.212 -11.462 -9.465 1.00 98.62 98 TYR A N 1
ATOM 792 C CA . TYR A 1 98 ? 4.564 -12.008 -9.482 1.00 98.62 98 TYR A CA 1
ATOM 793 C C . TYR A 1 98 ? 4.911 -12.628 -8.127 1.00 98.62 98 TYR A C 1
ATOM 795 O O . TYR A 1 98 ? 4.814 -11.966 -7.090 1.00 98.62 98 TYR A O 1
ATOM 803 N N . MET A 1 99 ? 5.373 -13.877 -8.134 1.00 98.19 99 MET A N 1
ATOM 804 C CA . MET A 1 99 ? 5.847 -14.583 -6.938 1.00 98.19 99 MET A CA 1
ATOM 805 C C . MET A 1 99 ? 7.128 -15.366 -7.223 1.00 98.19 99 MET A C 1
ATOM 807 O O . MET A 1 99 ? 7.348 -15.821 -8.342 1.00 98.19 99 MET A O 1
ATOM 811 N N . GLU A 1 100 ? 7.960 -15.548 -6.203 1.00 97.56 100 GLU A N 1
ATOM 812 C CA . GLU A 1 100 ? 9.025 -16.554 -6.216 1.00 97.56 100 GLU A CA 1
ATOM 813 C C . GLU A 1 100 ? 8.494 -17.828 -5.556 1.00 97.56 100 GLU A C 1
ATOM 815 O O . GLU A 1 100 ? 7.869 -17.755 -4.500 1.00 97.56 100 GLU A O 1
ATOM 820 N N . GLU A 1 101 ? 8.764 -18.994 -6.146 1.00 95.50 101 GLU A N 1
ATOM 821 C CA . GLU A 1 101 ? 8.259 -20.291 -5.654 1.00 95.50 101 GLU A CA 1
ATOM 822 C C . GLU A 1 101 ? 8.657 -20.585 -4.196 1.00 95.50 101 GLU A C 1
ATOM 824 O O . GLU A 1 101 ? 7.930 -21.264 -3.477 1.00 95.50 101 GLU A O 1
ATOM 829 N N . GLU A 1 102 ? 9.788 -20.037 -3.740 1.00 96.81 102 GLU A N 1
ATOM 830 C CA . GLU A 1 102 ? 10.302 -20.195 -2.374 1.00 96.81 102 GLU A CA 1
ATOM 831 C C . GLU A 1 102 ? 9.458 -19.455 -1.311 1.00 96.81 102 GLU A C 1
ATOM 833 O O . GLU A 1 102 ? 9.517 -19.803 -0.130 1.00 96.81 102 GLU A O 1
ATOM 838 N N . PHE A 1 103 ? 8.667 -18.443 -1.697 1.00 97.25 103 PHE A N 1
ATOM 839 C CA . PHE A 1 103 ? 7.965 -17.552 -0.764 1.00 97.25 103 PHE A CA 1
ATOM 840 C C . PHE A 1 103 ? 6.457 -17.474 -1.063 1.00 97.25 103 PHE A C 1
ATOM 842 O O . PHE A 1 103 ? 5.993 -16.668 -1.867 1.00 97.25 103 PHE A O 1
ATOM 849 N N . ASP A 1 104 ? 5.663 -18.272 -0.348 1.00 95.00 104 ASP A N 1
ATOM 850 C CA . ASP A 1 104 ? 4.204 -18.400 -0.525 1.00 95.00 104 ASP A CA 1
ATOM 851 C C . ASP A 1 104 ? 3.375 -17.174 -0.079 1.00 95.00 104 ASP A C 1
ATOM 853 O O . ASP A 1 104 ? 2.225 -17.004 -0.500 1.00 95.00 104 ASP A O 1
ATOM 857 N N . ASN A 1 105 ? 3.954 -16.315 0.764 1.00 97.75 105 ASN A N 1
ATOM 858 C CA . ASN A 1 105 ? 3.299 -15.171 1.397 1.00 97.75 105 ASN A CA 1
ATOM 859 C C . ASN A 1 105 ? 3.881 -13.816 0.955 1.00 97.75 105 ASN A C 1
ATOM 861 O O . ASN A 1 105 ? 3.549 -12.796 1.556 1.00 97.75 105 ASN A O 1
ATOM 865 N N . ILE A 1 106 ? 4.748 -13.785 -0.062 1.00 98.56 106 ILE A N 1
ATOM 866 C CA . ILE A 1 106 ? 5.288 -12.549 -0.645 1.00 98.56 106 ILE A CA 1
ATOM 867 C C . ILE A 1 106 ? 4.787 -12.455 -2.081 1.00 98.56 106 ILE A C 1
ATOM 869 O O . ILE A 1 106 ? 5.228 -13.193 -2.958 1.00 98.56 106 ILE A O 1
ATOM 873 N N . VAL A 1 107 ? 3.854 -11.539 -2.313 1.00 98.56 107 VAL A N 1
ATOM 874 C CA . VAL A 1 107 ? 3.154 -11.393 -3.587 1.00 98.56 107 VAL A CA 1
ATOM 875 C C . VAL A 1 107 ? 3.381 -9.990 -4.108 1.00 98.56 107 VAL A C 1
ATOM 877 O O . VAL A 1 107 ? 3.039 -9.039 -3.420 1.00 98.56 107 VAL A O 1
ATOM 880 N N . PHE A 1 108 ? 3.919 -9.835 -5.313 1.00 98.56 108 PHE A N 1
ATOM 881 C CA . PHE A 1 108 ? 4.014 -8.526 -5.952 1.00 98.56 108 PHE A CA 1
ATOM 882 C C . PHE A 1 108 ? 2.914 -8.333 -6.987 1.00 98.56 108 PHE A C 1
ATOM 884 O O . PHE A 1 108 ? 2.686 -9.191 -7.840 1.00 98.56 108 PHE A O 1
ATOM 891 N N . ALA A 1 109 ? 2.243 -7.189 -6.909 1.00 98.38 109 ALA A N 1
ATOM 892 C CA . ALA A 1 109 ? 1.217 -6.804 -7.855 1.00 98.38 109 ALA A CA 1
ATOM 893 C C . ALA A 1 109 ? 1.841 -6.526 -9.226 1.00 98.38 109 ALA A C 1
ATOM 895 O O . ALA A 1 109 ? 2.845 -5.829 -9.342 1.00 98.38 109 ALA A O 1
ATOM 896 N N . LYS A 1 110 ? 1.216 -7.027 -10.284 1.00 97.94 110 LYS A N 1
ATOM 897 C CA . LYS A 1 110 ? 1.453 -6.546 -11.637 1.00 97.94 110 LYS A CA 1
ATOM 898 C C . LYS A 1 110 ? 0.654 -5.263 -11.869 1.00 97.94 110 LYS A C 1
ATOM 900 O O . LYS A 1 110 ? -0.552 -5.226 -11.626 1.00 97.94 110 LYS A O 1
ATOM 905 N N . ASP A 1 111 ? 1.350 -4.216 -12.306 1.00 97.19 111 ASP A N 1
ATOM 906 C CA . ASP A 1 111 ? 0.765 -2.895 -12.543 1.00 97.19 111 ASP A CA 1
ATOM 907 C C . ASP A 1 111 ? -0.360 -2.966 -13.593 1.00 97.19 111 ASP A C 1
ATOM 909 O O . ASP A 1 111 ? -0.192 -3.566 -14.656 1.00 97.19 111 ASP A O 1
ATOM 913 N N . GLY A 1 112 ? -1.500 -2.344 -13.288 1.00 97.00 112 GLY A N 1
ATOM 914 C CA . GLY A 1 112 ? -2.694 -2.287 -14.138 1.00 97.00 112 GLY A CA 1
ATOM 915 C C . GLY A 1 112 ? -3.659 -3.461 -14.008 1.00 97.00 112 GLY A C 1
ATOM 916 O O . GLY A 1 112 ? -4.805 -3.326 -14.425 1.00 97.00 112 GLY A O 1
ATOM 917 N N . GLU A 1 113 ? -3.257 -4.571 -13.387 1.00 98.38 113 GLU A N 1
ATOM 918 C CA . GLU A 1 113 ? -4.194 -5.650 -13.058 1.00 98.38 113 GLU A CA 1
ATOM 919 C C . GLU A 1 113 ? -5.249 -5.188 -12.038 1.00 98.38 113 GLU A C 1
ATOM 921 O O . GLU A 1 113 ? -5.004 -4.314 -11.193 1.00 98.38 113 GLU A O 1
ATOM 926 N N . ILE A 1 114 ? -6.426 -5.814 -12.111 1.00 98.50 114 ILE A N 1
ATOM 927 C CA . ILE A 1 114 ? -7.568 -5.543 -11.237 1.00 98.50 114 ILE A CA 1
ATOM 928 C C . ILE A 1 114 ? -7.811 -6.770 -10.366 1.00 98.50 114 ILE A C 1
ATOM 930 O O . ILE A 1 114 ? -8.267 -7.806 -10.838 1.00 98.50 114 ILE A O 1
ATOM 934 N N . TYR A 1 115 ? -7.528 -6.627 -9.080 1.00 98.31 115 TYR A N 1
ATOM 935 C CA . TYR A 1 115 ? -7.620 -7.689 -8.089 1.00 98.31 115 TYR A CA 1
ATOM 936 C C . TYR A 1 115 ? -8.979 -7.689 -7.392 1.00 98.31 115 TYR A C 1
ATOM 938 O O . TYR A 1 115 ? -9.581 -6.632 -7.194 1.00 98.31 115 TYR A O 1
ATOM 946 N N . ASP A 1 116 ? -9.424 -8.868 -6.967 1.00 94.94 116 ASP A N 1
ATOM 947 C CA . ASP A 1 116 ? -10.581 -9.053 -6.096 1.00 94.94 116 ASP A CA 1
ATOM 948 C C . ASP A 1 116 ? -10.135 -9.204 -4.637 1.00 94.94 116 ASP A C 1
ATOM 950 O O . ASP A 1 116 ? -9.407 -10.131 -4.256 1.00 94.94 116 ASP A O 1
ATOM 954 N N . PHE A 1 117 ? -10.596 -8.264 -3.819 1.00 91.69 117 PHE A N 1
ATOM 955 C CA . PHE A 1 117 ? -10.397 -8.253 -2.379 1.00 91.69 117 PHE A CA 1
ATOM 956 C C . PHE A 1 117 ? -11.759 -8.181 -1.689 1.00 91.69 117 PHE A C 1
ATOM 958 O O . PHE A 1 117 ? -12.313 -7.101 -1.493 1.00 91.69 117 PHE A O 1
ATOM 965 N N . ASP A 1 118 ? -12.303 -9.348 -1.349 1.00 87.00 118 ASP A N 1
ATOM 966 C CA . ASP A 1 118 ? -13.632 -9.518 -0.748 1.00 87.00 118 ASP A CA 1
ATOM 967 C C . ASP A 1 118 ? -14.751 -8.877 -1.588 1.00 87.00 118 ASP A C 1
ATOM 969 O O . ASP A 1 118 ? -15.629 -8.172 -1.080 1.00 87.00 118 ASP A O 1
ATOM 973 N N . GLY A 1 119 ? -14.707 -9.112 -2.905 1.00 87.88 119 GLY A N 1
ATOM 974 C CA . GLY A 1 119 ? -15.670 -8.582 -3.870 1.00 87.88 119 GLY A CA 1
ATOM 975 C C . GLY A 1 119 ? -15.446 -7.117 -4.252 1.00 87.88 119 GLY A C 1
ATOM 976 O O . GLY A 1 119 ? -16.263 -6.550 -4.981 1.00 87.88 119 GLY A O 1
ATOM 977 N N . LEU A 1 120 ? -14.377 -6.484 -3.757 1.00 91.31 120 LEU A N 1
ATOM 978 C CA . LEU A 1 120 ? -13.947 -5.156 -4.192 1.00 91.31 120 LEU A CA 1
ATOM 979 C C . LEU A 1 120 ? -12.979 -5.282 -5.364 1.00 91.31 120 LEU A C 1
ATOM 981 O O . LEU A 1 120 ? -11.967 -5.974 -5.256 1.00 91.31 120 LEU A O 1
ATOM 985 N N . LYS A 1 121 ? -13.258 -4.551 -6.446 1.00 96.00 121 LYS A N 1
ATOM 986 C CA . LYS A 1 121 ? -12.341 -4.398 -7.579 1.00 96.00 121 LYS A CA 1
ATOM 987 C C . LYS A 1 121 ? -11.264 -3.386 -7.224 1.00 96.00 121 LYS A C 1
ATOM 989 O O . LYS A 1 121 ? -11.561 -2.203 -7.043 1.00 96.00 121 LYS A O 1
ATOM 994 N N . CYS A 1 122 ? -10.022 -3.836 -7.159 1.00 97.50 122 CYS A N 1
ATOM 995 C CA . CYS A 1 122 ? -8.898 -3.038 -6.699 1.00 97.50 122 CYS A CA 1
ATOM 996 C C . CYS A 1 122 ? -7.805 -2.983 -7.762 1.00 97.50 122 CYS A C 1
ATOM 998 O O . CYS A 1 122 ? -7.248 -4.015 -8.119 1.00 97.50 122 CYS A O 1
ATOM 1000 N N . MET A 1 123 ? -7.458 -1.793 -8.243 1.00 98.50 123 MET A N 1
ATOM 1001 C CA . MET A 1 123 ? -6.384 -1.630 -9.226 1.00 98.50 123 MET A CA 1
ATOM 1002 C C . MET A 1 123 ? -5.063 -1.279 -8.540 1.00 98.50 123 MET A C 1
ATOM 1004 O O . MET A 1 123 ? -5.034 -0.380 -7.698 1.00 98.50 123 MET A O 1
ATOM 1008 N N . ALA A 1 124 ? -3.972 -1.949 -8.922 1.00 98.19 124 ALA A N 1
ATOM 1009 C CA . ALA A 1 124 ? -2.625 -1.619 -8.449 1.00 98.19 124 ALA A CA 1
ATOM 1010 C C . ALA A 1 124 ? -1.835 -0.827 -9.504 1.00 98.19 124 ALA A C 1
ATOM 1012 O O . ALA A 1 124 ? -1.758 -1.242 -10.660 1.00 98.19 124 ALA A O 1
ATOM 1013 N N . ILE A 1 125 ? -1.228 0.294 -9.105 1.00 98.12 125 ILE A N 1
ATOM 1014 C CA . ILE A 1 125 ? -0.405 1.150 -9.975 1.00 98.12 125 ILE A CA 1
ATOM 1015 C C . ILE A 1 125 ? 0.847 1.611 -9.218 1.00 98.12 125 ILE A C 1
ATOM 1017 O O . ILE A 1 125 ? 0.838 2.606 -8.494 1.00 98.12 125 ILE A O 1
ATOM 1021 N N . GLY A 1 126 ? 1.943 0.880 -9.359 1.00 96.62 126 GLY A N 1
ATOM 1022 C CA . GLY A 1 126 ? 3.201 1.183 -8.692 1.00 96.62 126 GLY A CA 1
ATOM 1023 C C . GLY A 1 126 ? 4.092 2.190 -9.420 1.00 96.62 126 GLY A C 1
ATOM 1024 O O . GLY A 1 126 ? 3.860 2.573 -10.563 1.00 96.62 126 GLY A O 1
ATOM 1025 N N . GLY A 1 127 ? 5.194 2.549 -8.766 1.00 96.25 127 GLY A N 1
ATOM 1026 C CA . GLY A 1 127 ? 6.228 3.437 -9.290 1.00 96.25 127 GLY A CA 1
ATOM 1027 C C . GLY A 1 127 ? 6.011 4.922 -9.005 1.00 96.25 127 GLY A C 1
ATOM 1028 O O . GLY A 1 127 ? 4.899 5.379 -8.748 1.00 96.25 127 GLY A O 1
ATOM 1029 N N . ALA A 1 128 ? 7.116 5.660 -9.035 1.00 96.38 128 ALA A N 1
ATOM 1030 C CA . ALA A 1 128 ? 7.183 7.110 -8.874 1.00 96.38 128 ALA A CA 1
ATOM 1031 C C . ALA A 1 128 ? 8.532 7.625 -9.391 1.00 96.38 128 ALA A C 1
ATOM 1033 O O . ALA A 1 128 ? 9.462 6.844 -9.616 1.00 96.38 128 ALA A O 1
ATOM 1034 N N . TYR A 1 129 ? 8.657 8.938 -9.579 1.00 94.50 129 TYR A N 1
ATOM 1035 C CA . TYR A 1 129 ? 9.961 9.543 -9.818 1.00 94.50 129 TYR A CA 1
ATOM 1036 C C . TYR A 1 129 ? 10.824 9.494 -8.553 1.00 94.50 129 TYR A C 1
ATOM 1038 O O . TYR A 1 129 ? 10.331 9.548 -7.427 1.00 94.50 129 TYR A O 1
ATOM 1046 N N . SER A 1 130 ? 12.138 9.416 -8.729 1.00 92.69 130 SER A N 1
ATOM 1047 C CA . SER A 1 130 ? 13.091 9.450 -7.627 1.00 92.69 130 SER A CA 1
ATOM 1048 C C . SER A 1 130 ? 13.870 10.747 -7.603 1.00 92.69 130 SER A C 1
ATOM 1050 O O . SER A 1 130 ? 14.790 10.961 -8.394 1.00 92.69 130 SER A O 1
ATOM 1052 N N . THR A 1 131 ? 13.540 11.592 -6.632 1.00 89.12 131 THR A N 1
ATOM 1053 C CA . THR A 1 131 ? 14.223 12.868 -6.386 1.00 89.12 131 THR A CA 1
ATOM 1054 C C . THR A 1 131 ? 15.691 12.680 -5.993 1.00 89.12 131 THR A C 1
ATOM 1056 O O . THR A 1 131 ? 16.516 13.555 -6.241 1.00 89.12 131 THR A O 1
ATOM 1059 N N . ASP A 1 132 ? 16.045 11.512 -5.456 1.00 88.75 132 ASP A N 1
ATOM 1060 C CA . ASP A 1 132 ? 17.401 11.134 -5.066 1.00 88.75 132 ASP A CA 1
ATOM 1061 C C . ASP A 1 132 ? 18.199 10.425 -6.182 1.00 88.75 132 ASP A C 1
ATOM 1063 O O . ASP A 1 132 ? 19.341 10.028 -5.953 1.00 88.75 132 ASP A O 1
ATOM 1067 N N . LYS A 1 133 ? 17.647 10.281 -7.400 1.00 91.25 133 LYS A N 1
ATOM 1068 C CA . LYS A 1 133 ? 18.275 9.553 -8.523 1.00 91.25 133 LYS A CA 1
ATOM 1069 C C . LYS A 1 133 ? 19.732 9.955 -8.748 1.00 91.25 133 LYS A C 1
ATOM 1071 O O . LYS A 1 133 ? 20.616 9.102 -8.780 1.00 91.25 133 LYS A O 1
ATOM 1076 N N . TYR A 1 134 ? 19.992 11.251 -8.923 1.00 90.38 134 TYR A N 1
ATOM 1077 C CA . TYR A 1 134 ? 21.344 11.739 -9.208 1.00 90.38 134 TYR A CA 1
ATOM 1078 C C . TYR A 1 134 ? 22.283 11.521 -8.021 1.00 90.38 134 TYR A C 1
ATOM 1080 O O . TYR A 1 134 ? 23.428 11.128 -8.219 1.00 90.38 134 TYR A O 1
ATOM 1088 N N . TYR A 1 135 ? 21.779 11.676 -6.795 1.00 89.62 135 TYR A N 1
ATOM 1089 C CA . TYR A 1 135 ? 22.539 11.372 -5.587 1.00 89.62 135 TYR A CA 1
ATOM 1090 C C . TYR A 1 135 ? 22.914 9.885 -5.516 1.00 89.62 135 TYR A C 1
ATOM 1092 O O . TYR A 1 135 ? 24.075 9.561 -5.256 1.00 89.62 135 TYR A O 1
ATOM 1100 N N . ARG A 1 136 ? 21.980 8.973 -5.826 1.00 92.62 136 ARG A N 1
ATOM 1101 C CA . ARG A 1 136 ? 22.254 7.531 -5.902 1.00 92.62 136 ARG A CA 1
ATOM 1102 C C . ARG A 1 136 ? 23.313 7.214 -6.950 1.00 92.62 136 ARG A C 1
ATOM 1104 O O . ARG A 1 136 ? 24.275 6.519 -6.638 1.00 92.62 136 ARG A O 1
ATOM 1111 N N . LEU A 1 137 ? 23.190 7.772 -8.153 1.00 92.56 137 LEU A N 1
ATOM 1112 C CA . LEU A 1 137 ? 24.153 7.548 -9.235 1.00 92.56 137 LEU A CA 1
ATOM 1113 C C . LEU A 1 137 ? 25.559 8.060 -8.881 1.00 92.56 137 LEU A C 1
ATOM 1115 O O . LEU A 1 137 ? 26.528 7.335 -9.086 1.00 92.56 137 LEU A O 1
ATOM 1119 N N . THR A 1 138 ? 25.685 9.252 -8.288 1.00 93.69 138 THR A N 1
ATOM 1120 C CA . THR A 1 138 ? 26.985 9.803 -7.856 1.00 93.69 138 THR A CA 1
ATOM 1121 C C . THR A 1 138 ? 27.646 8.970 -6.755 1.00 93.69 138 THR A C 1
ATOM 1123 O O . THR A 1 138 ? 28.871 8.913 -6.688 1.00 93.69 138 THR A O 1
ATOM 1126 N N . ASN A 1 139 ? 26.861 8.290 -5.914 1.00 93.12 139 ASN A N 1
ATOM 1127 C CA . ASN A 1 139 ? 27.371 7.425 -4.847 1.00 93.12 139 ASN A CA 1
ATOM 1128 C C . ASN A 1 139 ? 27.516 5.945 -5.262 1.00 93.12 139 ASN A C 1
ATOM 1130 O O . ASN A 1 139 ? 27.763 5.096 -4.404 1.00 93.12 139 ASN A O 1
ATOM 1134 N N . ASN A 1 140 ? 27.363 5.607 -6.551 1.00 91.56 140 ASN A N 1
ATOM 1135 C CA . ASN A 1 140 ? 27.318 4.222 -7.051 1.00 91.56 140 ASN A CA 1
ATOM 1136 C C . ASN A 1 140 ? 26.262 3.350 -6.340 1.00 91.56 140 ASN A C 1
ATOM 1138 O O . ASN A 1 140 ? 26.437 2.143 -6.154 1.00 91.56 140 ASN A O 1
ATOM 1142 N N . TRP A 1 141 ? 25.159 3.960 -5.910 1.00 92.12 141 TRP A N 1
ATOM 1143 C CA . TRP A 1 141 ? 24.005 3.257 -5.363 1.00 92.12 141 TRP A CA 1
ATOM 1144 C C . TRP A 1 141 ? 23.051 2.856 -6.483 1.00 92.12 141 TRP A C 1
ATOM 1146 O O . TRP A 1 141 ? 23.070 3.395 -7.590 1.00 92.12 141 TRP A O 1
ATOM 1156 N N . LYS A 1 142 ? 22.200 1.873 -6.193 1.00 93.00 142 LYS A N 1
ATOM 1157 C CA . LYS A 1 142 ? 21.271 1.336 -7.183 1.00 93.00 142 LYS A CA 1
ATOM 1158 C C . LYS A 1 142 ? 20.168 2.332 -7.515 1.00 93.00 142 LYS A C 1
ATOM 1160 O O . LYS A 1 142 ? 19.469 2.818 -6.630 1.00 93.00 142 LYS A O 1
ATOM 1165 N N . TRP A 1 143 ? 19.979 2.540 -8.807 1.00 95.69 143 TRP A N 1
ATOM 1166 C CA . TRP A 1 143 ? 18.848 3.230 -9.406 1.00 95.69 143 TRP A CA 1
ATOM 1167 C C . TRP A 1 143 ? 18.335 2.384 -10.566 1.00 95.69 143 TRP A C 1
ATOM 1169 O O . TRP A 1 143 ? 19.145 1.833 -11.318 1.00 95.69 143 TRP A O 1
ATOM 1179 N N . PHE A 1 144 ? 17.017 2.258 -10.706 1.00 94.94 144 PHE A N 1
ATOM 1180 C CA . PHE A 1 144 ? 16.421 1.465 -11.777 1.00 94.94 144 PHE A CA 1
ATOM 1181 C C . PHE A 1 144 ? 15.709 2.371 -12.780 1.00 94.94 144 PHE A C 1
ATOM 1183 O O . PHE A 1 144 ? 14.876 3.203 -12.433 1.00 94.94 144 PHE A O 1
ATOM 1190 N N . SER A 1 145 ? 16.000 2.182 -14.067 1.00 93.19 145 SER A N 1
ATOM 1191 C CA . SER A 1 145 ? 15.416 3.005 -15.134 1.00 93.19 145 SER A CA 1
ATOM 1192 C C . SER A 1 145 ? 13.911 2.820 -15.317 1.00 93.19 145 SER A C 1
ATOM 1194 O O . SER A 1 145 ? 13.273 3.632 -15.980 1.00 93.19 145 SER A O 1
ATOM 1196 N N . ASN A 1 146 ? 13.341 1.777 -14.714 1.00 93.62 146 ASN A N 1
ATOM 1197 C CA . ASN A 1 146 ? 11.921 1.449 -14.726 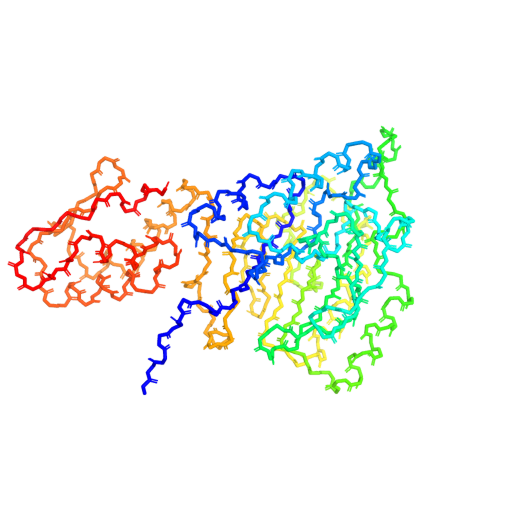1.00 93.62 146 ASN A CA 1
ATOM 1198 C C . ASN A 1 146 ? 11.220 1.745 -13.382 1.00 93.62 146 ASN A C 1
ATOM 1200 O O . ASN A 1 146 ? 10.202 1.125 -13.084 1.00 93.62 146 ASN A O 1
ATOM 1204 N N . GLU A 1 147 ? 11.730 2.669 -12.559 1.00 95.25 147 GLU A N 1
ATOM 1205 C CA . GLU A 1 147 ? 11.073 3.136 -11.315 1.00 95.25 147 GLU A CA 1
ATOM 1206 C C . GLU A 1 147 ? 9.744 3.876 -11.564 1.00 95.25 147 GLU A C 1
ATOM 1208 O O . GLU A 1 147 ? 8.861 3.852 -10.709 1.00 95.25 147 GLU A O 1
ATOM 1213 N N . GLN A 1 148 ? 9.537 4.431 -12.762 1.00 95.88 148 GLN A N 1
ATOM 1214 C CA . GLN A 1 148 ? 8.252 4.990 -13.202 1.00 95.88 148 GLN A CA 1
ATOM 1215 C C . GLN A 1 148 ? 7.527 4.052 -14.184 1.00 95.88 148 GLN A C 1
ATOM 1217 O O . GLN A 1 148 ? 8.194 3.341 -14.946 1.00 95.88 148 GLN A O 1
ATOM 1222 N N . PRO A 1 149 ? 6.179 4.061 -14.223 1.00 95.88 149 PRO A N 1
ATOM 1223 C CA . PRO A 1 149 ? 5.417 3.422 -15.291 1.00 95.88 149 PRO A CA 1
ATOM 1224 C C . PRO A 1 149 ? 5.834 3.957 -16.663 1.00 95.88 149 PRO A C 1
ATOM 1226 O O . PRO A 1 149 ? 5.805 5.162 -16.909 1.00 95.88 149 PRO A O 1
ATOM 1229 N N . ASN A 1 150 ? 6.197 3.056 -17.574 1.00 95.69 150 ASN A N 1
ATOM 1230 C CA . ASN A 1 150 ? 6.431 3.408 -18.974 1.00 95.69 150 ASN A CA 1
ATOM 1231 C C . ASN A 1 150 ? 5.114 3.425 -19.768 1.00 95.69 150 ASN A C 1
ATOM 1233 O O . ASN A 1 150 ? 4.079 2.970 -19.280 1.00 95.69 150 ASN A O 1
ATOM 1237 N N . ASP A 1 151 ? 5.164 3.874 -21.021 1.00 97.44 151 ASP A N 1
ATOM 1238 C CA . ASP A 1 151 ? 3.973 4.008 -21.871 1.00 97.44 151 ASP A CA 1
ATOM 1239 C C . ASP A 1 151 ? 3.205 2.697 -22.076 1.00 97.44 151 ASP A C 1
ATOM 1241 O O . ASP A 1 151 ? 1.984 2.716 -22.206 1.00 97.44 151 ASP A O 1
ATOM 1245 N N . ARG A 1 152 ? 3.884 1.539 -22.059 1.00 97.12 152 ARG A N 1
ATOM 1246 C CA . ARG A 1 152 ? 3.209 0.234 -22.167 1.00 97.12 152 ARG A CA 1
ATOM 1247 C C . ARG A 1 152 ? 2.380 -0.068 -20.923 1.00 97.12 152 ARG A C 1
ATOM 1249 O O . ARG A 1 152 ? 1.260 -0.545 -21.058 1.00 97.12 152 ARG A O 1
ATOM 1256 N N . ILE A 1 153 ? 2.917 0.217 -19.735 1.00 97.56 153 ILE A N 1
ATOM 1257 C CA . ILE A 1 153 ? 2.190 0.064 -18.466 1.00 97.56 153 ILE A CA 1
ATOM 1258 C C . ILE A 1 153 ? 1.040 1.070 -18.406 1.00 97.56 153 ILE A C 1
ATOM 1260 O O . ILE A 1 153 ? -0.082 0.678 -18.098 1.00 97.56 153 ILE A O 1
ATOM 1264 N N . LYS A 1 154 ? 1.292 2.340 -18.759 1.00 98.56 154 LYS A N 1
ATOM 1265 C CA . LYS A 1 154 ? 0.257 3.385 -18.779 1.00 98.56 154 LYS A CA 1
ATOM 1266 C C . LYS A 1 154 ? -0.901 3.006 -19.703 1.00 98.56 154 LYS A C 1
ATOM 1268 O O . LYS A 1 154 ? -2.052 3.020 -19.280 1.00 98.56 154 LYS A O 1
ATOM 1273 N N . LYS A 1 155 ? -0.585 2.555 -20.921 1.00 98.62 155 LYS A N 1
ATOM 1274 C CA . LYS A 1 155 ? -1.577 2.054 -21.874 1.00 98.62 155 LYS A CA 1
ATOM 1275 C C . LYS A 1 155 ? -2.335 0.835 -21.345 1.00 98.62 155 LYS A C 1
ATOM 1277 O O . LYS A 1 155 ? -3.550 0.784 -21.484 1.00 98.62 155 LYS A O 1
ATOM 1282 N N . TYR A 1 156 ? -1.646 -0.132 -20.737 1.00 98.62 156 TYR A N 1
ATOM 1283 C CA . TYR A 1 156 ? -2.303 -1.316 -20.181 1.00 98.62 156 TYR A CA 1
ATOM 1284 C C . TYR A 1 156 ? -3.308 -0.952 -19.082 1.00 98.62 156 TYR A C 1
ATOM 1286 O O . TYR A 1 156 ? -4.430 -1.447 -19.090 1.00 98.62 156 TYR A O 1
ATOM 1294 N N . VAL A 1 157 ? -2.935 -0.041 -18.180 1.00 98.69 157 VAL A N 1
ATOM 1295 C CA . VAL A 1 157 ? -3.825 0.497 -17.139 1.00 98.69 157 VAL A CA 1
ATOM 1296 C C . VAL A 1 157 ? -5.051 1.165 -17.765 1.00 98.69 157 VAL A C 1
ATOM 1298 O O . VAL A 1 157 ? -6.174 0.877 -17.364 1.00 98.69 157 VAL A O 1
ATOM 1301 N N . GLU A 1 158 ? -4.861 2.021 -18.770 1.00 98.75 158 GLU A N 1
ATOM 1302 C CA . GLU A 1 158 ? -5.966 2.693 -19.467 1.00 98.75 158 GLU A CA 1
ATOM 1303 C C . GLU A 1 158 ? -6.896 1.699 -20.179 1.00 98.75 158 GLU A C 1
ATOM 1305 O O . GLU A 1 158 ? -8.113 1.808 -20.040 1.00 98.75 158 GLU A O 1
ATOM 1310 N N . ASP A 1 159 ? -6.352 0.687 -20.860 1.00 98.69 159 ASP A N 1
ATOM 1311 C CA . ASP A 1 159 ? -7.139 -0.363 -21.520 1.00 98.69 159 ASP A CA 1
ATOM 1312 C C . ASP A 1 159 ? -7.980 -1.163 -20.491 1.00 98.69 159 ASP A C 1
ATOM 1314 O O . ASP A 1 159 ? -9.153 -1.466 -20.731 1.00 98.69 159 ASP A O 1
ATOM 1318 N N . GLN A 1 160 ? -7.423 -1.451 -19.307 1.00 98.50 160 GLN A N 1
ATOM 1319 C CA . GLN A 1 160 ? -8.145 -2.095 -18.199 1.00 98.50 160 GLN A CA 1
ATOM 1320 C C . GLN A 1 160 ? -9.262 -1.197 -17.645 1.00 98.50 160 GLN A C 1
ATOM 1322 O O . GLN A 1 160 ? -10.380 -1.663 -17.396 1.00 98.50 160 GLN A O 1
ATOM 1327 N N . LEU A 1 161 ? -9.005 0.104 -17.500 1.00 98.44 161 LEU A N 1
ATOM 1328 C CA . LEU A 1 161 ? -10.016 1.075 -17.080 1.00 98.44 161 LEU A CA 1
ATOM 1329 C C . LEU A 1 161 ? -11.152 1.199 -18.104 1.00 98.44 161 LEU A C 1
ATOM 1331 O O . LEU A 1 161 ? -12.317 1.186 -17.707 1.00 98.44 161 LEU A O 1
ATOM 1335 N N . GLU A 1 162 ? -10.855 1.229 -19.405 1.00 98.44 162 GLU A N 1
ATOM 1336 C CA . GLU A 1 162 ? -11.886 1.200 -20.452 1.00 98.44 162 GLU A CA 1
ATOM 1337 C C . GLU A 1 162 ? -12.737 -0.078 -20.359 1.00 98.44 162 GLU A C 1
ATOM 1339 O O . GLU A 1 162 ? -13.967 -0.004 -20.361 1.00 98.44 162 GLU A O 1
ATOM 1344 N N . SER A 1 163 ? -12.113 -1.246 -20.159 1.00 97.81 163 SER A N 1
ATOM 1345 C CA . SER A 1 163 ? -12.835 -2.525 -20.026 1.00 97.81 163 SER A CA 1
ATOM 1346 C C . SER A 1 163 ? -13.786 -2.585 -18.820 1.00 97.81 163 SER A C 1
ATOM 1348 O O . SER A 1 163 ? -14.768 -3.330 -18.821 1.00 97.81 163 SER A O 1
ATOM 1350 N N . THR A 1 164 ? -13.528 -1.768 -17.795 1.00 97.06 164 THR A N 1
ATOM 1351 C CA . THR A 1 164 ? -14.370 -1.650 -16.596 1.00 97.06 164 THR A CA 1
ATOM 1352 C C . THR A 1 164 ? -15.326 -0.464 -16.638 1.00 97.06 164 THR A C 1
ATOM 1354 O O . THR A 1 164 ? -15.986 -0.176 -15.636 1.00 97.06 164 THR A O 1
ATOM 1357 N N . ASN A 1 165 ? -15.443 0.212 -17.786 1.00 98.06 165 ASN A N 1
ATOM 1358 C CA . ASN A 1 165 ? -16.202 1.454 -17.942 1.00 98.06 165 ASN A CA 1
ATOM 1359 C C . ASN A 1 165 ? -15.792 2.521 -16.912 1.00 98.06 165 ASN A C 1
ATOM 1361 O O . ASN A 1 165 ? -16.647 3.223 -16.361 1.00 98.06 165 ASN A O 1
ATOM 1365 N N . TRP A 1 166 ? -14.489 2.616 -16.629 1.00 98.38 166 TRP A N 1
ATOM 1366 C CA . TRP A 1 166 ? -13.907 3.556 -15.671 1.00 98.38 166 TRP A CA 1
ATOM 1367 C C . TRP A 1 166 ? -14.544 3.458 -14.284 1.00 98.38 166 TRP A C 1
ATOM 1369 O O . TRP A 1 166 ? -14.860 4.471 -13.657 1.00 98.38 166 TRP A O 1
ATOM 1379 N N . SER A 1 167 ? -14.759 2.232 -13.805 1.00 97.81 167 SER A N 1
ATOM 1380 C CA . SER A 1 167 ? -15.363 1.968 -12.500 1.00 97.81 167 SER A CA 1
ATOM 1381 C C . SER A 1 167 ? -14.580 0.900 -11.742 1.00 97.81 167 SER A C 1
ATOM 1383 O O . SER A 1 167 ? -14.695 -0.292 -12.025 1.00 97.81 167 SER A O 1
ATOM 1385 N N . ILE A 1 168 ? -13.840 1.338 -10.726 1.00 97.12 168 ILE A N 1
ATOM 1386 C CA . ILE A 1 168 ? -13.021 0.504 -9.837 1.00 97.12 168 ILE A CA 1
ATOM 1387 C C . ILE A 1 168 ? -13.357 0.891 -8.397 1.00 97.12 168 ILE A C 1
ATOM 1389 O O . ILE A 1 168 ? -13.569 2.064 -8.113 1.00 97.12 168 ILE A O 1
ATOM 1393 N N . ASP A 1 169 ? -13.424 -0.057 -7.464 1.00 95.38 169 ASP A N 1
ATOM 1394 C CA . ASP A 1 169 ? -13.747 0.277 -6.077 1.00 95.38 169 ASP A CA 1
ATOM 1395 C C . ASP A 1 169 ? -12.595 1.022 -5.404 1.00 95.38 169 ASP A C 1
ATOM 1397 O O . ASP A 1 169 ? -12.809 2.107 -4.851 1.00 95.38 169 ASP A O 1
ATOM 1401 N N . LEU A 1 170 ? -11.390 0.446 -5.467 1.00 96.81 170 LEU A N 1
ATOM 1402 C CA . LEU A 1 170 ? -10.195 0.958 -4.803 1.00 96.81 170 LEU A CA 1
ATOM 1403 C C . LEU A 1 170 ? -9.007 1.080 -5.759 1.00 96.81 170 LEU A C 1
ATOM 1405 O O . LEU A 1 170 ? -8.790 0.227 -6.616 1.00 96.81 170 LEU A O 1
ATOM 1409 N N . VAL A 1 171 ? -8.188 2.107 -5.558 1.00 98.44 171 VAL A N 1
ATOM 1410 C CA . VAL A 1 171 ? -6.883 2.227 -6.222 1.00 98.44 171 VAL A CA 1
ATOM 1411 C C . VAL A 1 171 ? -5.781 2.126 -5.176 1.00 98.44 171 VAL A C 1
ATOM 1413 O O . VAL A 1 171 ? -5.852 2.784 -4.138 1.00 98.44 171 VAL A O 1
ATOM 1416 N N . PHE A 1 172 ? -4.774 1.303 -5.447 1.00 98.56 172 PHE A N 1
ATOM 1417 C CA . PHE A 1 172 ? -3.554 1.182 -4.658 1.00 98.56 172 PHE A CA 1
ATOM 1418 C C . PHE A 1 172 ? -2.383 1.648 -5.509 1.00 98.56 172 PHE A C 1
ATOM 1420 O O . PHE A 1 172 ? -1.994 0.967 -6.457 1.00 98.56 172 PHE A O 1
ATOM 1427 N N . SER A 1 173 ? -1.814 2.801 -5.184 1.00 98.62 173 SER A N 1
ATOM 1428 C CA . SER A 1 173 ? -0.659 3.327 -5.903 1.00 98.62 173 SER A CA 1
ATOM 1429 C C . SER A 1 173 ? 0.507 3.627 -4.982 1.00 98.62 173 SER A C 1
ATOM 1431 O O . SER A 1 173 ? 0.352 3.675 -3.765 1.00 98.62 173 SER A O 1
ATOM 1433 N N . HIS A 1 174 ? 1.691 3.827 -5.555 1.00 98.12 174 HIS A N 1
ATOM 1434 C CA . HIS A 1 174 ? 2.820 4.311 -4.767 1.00 98.12 174 HIS A CA 1
ATOM 1435 C C . HIS A 1 174 ? 2.780 5.834 -4.597 1.00 98.12 174 HIS A C 1
ATOM 1437 O O . HIS A 1 174 ? 2.634 6.307 -3.475 1.00 98.12 174 HIS A O 1
ATOM 1443 N N . THR A 1 175 ? 2.820 6.606 -5.689 1.00 97.44 175 THR A N 1
ATOM 1444 C CA . THR A 1 175 ? 2.613 8.069 -5.643 1.00 97.44 175 THR A CA 1
ATOM 1445 C C . THR A 1 175 ? 1.127 8.442 -5.762 1.00 97.44 175 THR A C 1
ATOM 1447 O O . THR A 1 175 ? 0.267 7.571 -5.890 1.00 97.44 175 THR A O 1
ATOM 1450 N N . CYS A 1 176 ? 0.801 9.730 -5.687 1.00 97.31 176 CYS A N 1
ATOM 1451 C CA . CYS A 1 176 ? -0.568 10.256 -5.685 1.00 97.31 176 CYS A CA 1
ATOM 1452 C C . CYS A 1 176 ? -0.892 11.051 -6.967 1.00 97.31 176 CYS A C 1
ATOM 1454 O O . CYS A 1 176 ? 0.026 11.468 -7.673 1.00 97.31 176 CYS A O 1
ATOM 1456 N N . PRO A 1 177 ? -2.176 11.308 -7.278 1.00 98.44 177 PRO A N 1
ATOM 1457 C CA . PRO A 1 177 ? -2.537 12.229 -8.355 1.00 98.44 177 PRO A CA 1
ATOM 1458 C C . PRO A 1 177 ? -2.010 13.653 -8.099 1.00 98.44 177 PRO A C 1
ATOM 1460 O O . PRO A 1 177 ? -1.964 14.116 -6.957 1.00 98.44 177 PRO A O 1
ATOM 1463 N N . PHE A 1 178 ? -1.624 14.357 -9.166 1.00 96.88 178 PHE A N 1
ATOM 1464 C CA . PHE A 1 178 ? -0.844 15.602 -9.112 1.00 96.88 178 PHE A CA 1
ATOM 1465 C C . PHE A 1 178 ? -1.359 16.670 -8.141 1.00 96.88 178 PHE A C 1
ATOM 1467 O O . PHE A 1 178 ? -0.548 17.275 -7.433 1.00 96.88 178 PHE A O 1
ATOM 1474 N N . LYS A 1 179 ? -2.678 16.906 -8.082 1.00 95.88 179 LYS A N 1
ATOM 1475 C CA . LYS A 1 179 ? -3.257 17.961 -7.227 1.00 95.88 179 LYS A CA 1
ATOM 1476 C C . LYS A 1 179 ? -3.160 17.654 -5.730 1.00 95.88 179 LYS A C 1
ATOM 1478 O O . LYS A 1 179 ? -3.276 18.563 -4.915 1.00 95.88 179 LYS A O 1
ATOM 1483 N N . TYR A 1 180 ? -2.940 16.388 -5.369 1.00 95.62 180 TYR A N 1
ATOM 1484 C CA . TYR A 1 180 ? -2.860 15.930 -3.982 1.00 95.62 180 TYR A CA 1
ATOM 1485 C C . TYR A 1 180 ? -1.436 15.882 -3.430 1.00 95.62 180 TYR A C 1
ATOM 1487 O O . TYR A 1 180 ? -1.269 15.588 -2.244 1.00 95.62 180 TYR A O 1
ATOM 1495 N N . ARG A 1 181 ? -0.415 16.171 -4.249 1.00 93.50 181 ARG A N 1
ATOM 1496 C CA . ARG A 1 181 ? 0.986 16.128 -3.815 1.00 93.50 181 ARG A CA 1
ATOM 1497 C C . ARG A 1 181 ? 1.189 16.995 -2.565 1.00 93.50 181 ARG A C 1
ATOM 1499 O O . ARG A 1 181 ? 0.851 18.181 -2.589 1.00 93.50 181 ARG A O 1
ATOM 1506 N N . PRO A 1 182 ? 1.762 16.444 -1.484 1.00 88.19 182 PRO A N 1
ATOM 1507 C CA . PRO A 1 182 ? 2.039 17.199 -0.274 1.00 88.19 182 PRO A CA 1
ATOM 1508 C C . PRO A 1 182 ? 3.293 18.052 -0.481 1.00 88.19 182 PRO A C 1
ATOM 1510 O O . PRO A 1 182 ? 4.401 17.650 -0.121 1.00 88.19 182 PRO A O 1
ATOM 1513 N N . ILE A 1 183 ? 3.123 19.232 -1.081 1.00 83.50 183 ILE A N 1
ATOM 1514 C CA . ILE A 1 183 ? 4.214 20.187 -1.335 1.00 83.50 183 ILE A CA 1
ATOM 1515 C C . ILE A 1 183 ? 4.962 20.505 -0.029 1.00 83.50 183 ILE A C 1
ATOM 1517 O O . ILE A 1 183 ? 6.179 20.651 -0.041 1.00 83.50 183 ILE A O 1
ATOM 1521 N N . GLU A 1 184 ? 4.266 20.496 1.114 1.00 80.75 184 GLU A N 1
ATOM 1522 C CA . GLU A 1 184 ? 4.837 20.698 2.449 1.00 80.75 184 GLU A CA 1
ATOM 1523 C C . GLU A 1 184 ? 5.872 19.640 2.877 1.00 80.75 184 GLU A C 1
ATOM 1525 O O . GLU A 1 184 ? 6.596 19.848 3.849 1.00 80.75 184 GLU A O 1
ATOM 1530 N N . ARG A 1 185 ? 5.924 18.490 2.194 1.00 79.62 185 ARG A N 1
ATOM 1531 C CA . ARG A 1 185 ? 6.892 17.412 2.451 1.00 79.62 185 ARG A CA 1
ATOM 1532 C C . ARG A 1 185 ? 8.037 17.365 1.457 1.00 79.62 185 ARG A C 1
ATOM 1534 O O . ARG A 1 185 ? 8.991 16.623 1.684 1.00 79.62 185 ARG A O 1
ATOM 1541 N N . LEU A 1 186 ? 7.963 18.132 0.376 1.00 76.69 186 LEU A N 1
ATOM 1542 C CA . LEU A 1 186 ? 9.085 18.254 -0.539 1.00 76.69 186 LEU A CA 1
ATOM 1543 C C . LEU A 1 186 ? 10.189 19.042 0.172 1.00 76.69 186 LEU A C 1
ATOM 1545 O O . LEU A 1 186 ? 9.932 20.080 0.781 1.00 76.69 186 LEU A O 1
ATOM 1549 N N . SER A 1 187 ? 11.417 18.519 0.147 1.00 69.06 187 SER A N 1
ATOM 1550 C CA . SER A 1 187 ? 12.549 19.203 0.773 1.00 69.06 187 SER A CA 1
ATOM 1551 C C . SER A 1 187 ? 12.719 20.584 0.148 1.00 69.06 187 SER A C 1
ATOM 1553 O O . SER A 1 187 ? 12.751 20.704 -1.076 1.00 69.06 187 SER A O 1
ATOM 1555 N N . SER A 1 188 ? 12.909 21.612 0.976 1.00 64.38 188 SER A N 1
ATOM 1556 C CA . SER A 1 188 ? 13.178 22.982 0.516 1.00 64.38 188 SER A CA 1
ATOM 1557 C C . SER A 1 188 ? 14.474 23.105 -0.292 1.00 64.38 188 SER A C 1
ATOM 1559 O O . SER A 1 188 ? 14.689 24.110 -0.961 1.00 64.38 188 SER A O 1
ATOM 1561 N N . THR A 1 189 ? 15.340 22.090 -0.231 1.00 62.81 189 THR A N 1
ATOM 1562 C CA . THR A 1 189 ? 16.580 21.995 -1.011 1.00 62.81 189 THR A CA 1
ATOM 1563 C C . THR A 1 189 ? 16.401 21.319 -2.370 1.00 62.81 189 THR A C 1
ATOM 1565 O O . THR A 1 189 ? 17.347 21.306 -3.158 1.00 62.81 189 THR A O 1
ATOM 1568 N N . ILE A 1 190 ? 15.230 20.735 -2.652 1.00 70.12 190 ILE A N 1
ATOM 1569 C CA . ILE A 1 190 ? 14.945 20.132 -3.953 1.00 70.12 190 ILE A CA 1
ATOM 1570 C C . ILE A 1 190 ? 14.515 21.229 -4.918 1.00 70.12 190 ILE A C 1
ATOM 1572 O O . ILE A 1 190 ? 13.568 21.974 -4.679 1.00 70.12 190 ILE A O 1
ATOM 1576 N N . ASP A 1 191 ? 15.215 21.273 -6.042 1.00 73.19 191 ASP A N 1
ATOM 1577 C CA . ASP A 1 191 ? 14.841 22.059 -7.204 1.00 73.19 191 ASP A CA 1
ATOM 1578 C C . ASP A 1 191 ? 13.573 21.459 -7.833 1.00 73.19 191 ASP A C 1
ATOM 1580 O O . ASP A 1 191 ? 13.624 20.404 -8.474 1.00 73.19 191 ASP A O 1
ATOM 1584 N N . LEU A 1 192 ? 12.425 22.094 -7.577 1.00 72.75 192 LEU A N 1
ATOM 1585 C CA . LEU A 1 192 ? 11.112 21.605 -8.006 1.00 72.75 192 LEU A CA 1
ATOM 1586 C C . LEU A 1 192 ? 11.011 21.469 -9.532 1.00 72.75 192 LEU A C 1
ATOM 1588 O O . LEU A 1 192 ? 10.320 20.568 -10.002 1.00 72.75 192 LEU A O 1
ATOM 1592 N N . ASP A 1 193 ? 11.757 22.281 -10.287 1.00 74.25 193 ASP A N 1
ATOM 1593 C CA . ASP A 1 193 ? 11.779 22.248 -11.754 1.00 74.25 193 ASP A CA 1
ATOM 1594 C C . ASP A 1 193 ? 12.485 20.995 -12.304 1.00 74.25 193 ASP A C 1
ATOM 1596 O O . ASP A 1 193 ? 12.333 20.644 -13.474 1.00 74.25 193 ASP A O 1
ATOM 1600 N N . LYS A 1 194 ? 13.246 20.279 -11.463 1.00 78.00 194 LYS A N 1
ATOM 1601 C CA . LYS A 1 194 ? 13.924 19.015 -11.811 1.00 78.00 194 LYS A CA 1
ATOM 1602 C C . LYS A 1 194 ? 13.139 17.768 -11.412 1.00 78.00 194 LYS A C 1
ATOM 1604 O O . LYS A 1 194 ? 13.631 16.649 -11.599 1.00 78.00 194 LYS A O 1
ATOM 1609 N N . ILE A 1 195 ? 11.954 17.935 -10.829 1.00 84.38 195 ILE A N 1
ATOM 1610 C CA . ILE A 1 195 ? 11.073 16.819 -10.500 1.00 84.38 195 ILE A CA 1
ATOM 1611 C C . ILE A 1 195 ? 10.282 16.458 -11.757 1.00 84.38 195 ILE A C 1
ATOM 1613 O O . ILE A 1 195 ? 9.458 17.237 -12.229 1.00 84.38 195 ILE A O 1
ATOM 1617 N N . ASP A 1 196 ? 10.509 15.257 -12.283 1.00 91.75 196 ASP A N 1
ATOM 1618 C CA . ASP A 1 196 ? 9.603 14.676 -13.271 1.00 91.75 196 ASP A CA 1
ATOM 1619 C C . ASP A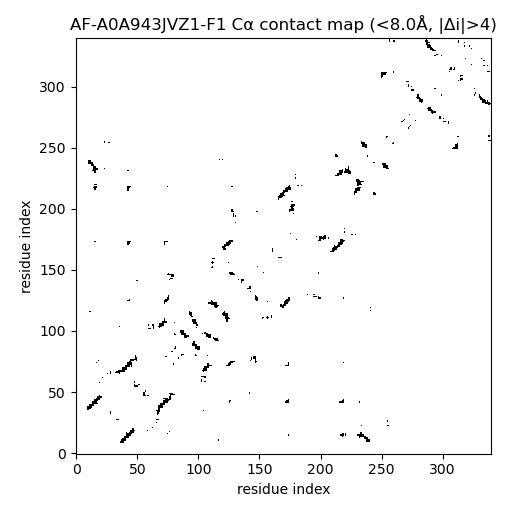 1 196 ? 8.286 14.336 -12.568 1.00 91.75 196 ASP A C 1
ATOM 1621 O O . ASP A 1 196 ? 8.263 13.562 -11.613 1.00 91.75 196 ASP A O 1
ATOM 1625 N N . THR A 1 197 ? 7.204 14.964 -13.019 1.00 93.88 197 THR A N 1
ATOM 1626 C CA . THR A 1 197 ? 5.856 14.812 -12.453 1.00 93.88 197 THR A CA 1
ATOM 1627 C C . THR A 1 197 ? 4.910 14.065 -13.390 1.00 93.88 197 THR A C 1
ATOM 1629 O O . THR A 1 197 ? 3.706 13.986 -13.145 1.00 93.88 197 THR A O 1
ATOM 1632 N N . SER A 1 198 ? 5.440 13.486 -14.472 1.00 96.38 198 SER A N 1
ATOM 1633 C CA . SER A 1 198 ? 4.644 12.863 -15.532 1.00 96.38 198 SER A CA 1
ATOM 1634 C C . SER A 1 198 ? 3.835 11.651 -15.059 1.00 96.38 198 SER A C 1
ATOM 1636 O O . SER A 1 198 ? 2.829 11.301 -15.685 1.00 96.38 198 SER A O 1
ATOM 1638 N N . THR A 1 199 ? 4.251 10.990 -13.972 1.00 97.38 199 THR A N 1
ATOM 1639 C CA . THR A 1 199 ? 3.472 9.917 -13.341 1.00 97.38 199 THR A CA 1
ATOM 1640 C C . THR A 1 199 ? 2.281 10.498 -12.585 1.00 97.38 199 THR A C 1
ATOM 1642 O O . THR A 1 199 ? 1.156 10.062 -12.808 1.00 97.38 199 THR A O 1
ATOM 1645 N N . GLU A 1 200 ? 2.484 11.513 -11.749 1.00 97.94 200 GLU A N 1
ATOM 1646 C CA . GLU A 1 200 ? 1.420 12.155 -10.974 1.00 97.94 200 GLU A CA 1
ATOM 1647 C C . GLU A 1 200 ? 0.402 12.881 -11.862 1.00 97.94 200 GLU A C 1
ATOM 1649 O O . GLU A 1 200 ? -0.800 12.822 -11.596 1.00 97.94 200 GLU A O 1
ATOM 1654 N N . GLU A 1 201 ? 0.851 13.533 -12.938 1.00 98.38 201 GLU A N 1
ATOM 1655 C CA . GLU A 1 201 ? -0.024 14.151 -13.944 1.00 98.38 201 GLU A CA 1
ATOM 1656 C C . GLU A 1 201 ? -0.868 13.109 -14.684 1.00 98.38 201 GLU A C 1
ATOM 1658 O O . GLU A 1 201 ? -2.051 13.325 -14.954 1.00 98.38 201 GLU A O 1
ATOM 1663 N N . TRP A 1 202 ? -0.283 11.954 -15.002 1.00 98.69 202 TRP A N 1
ATOM 1664 C CA . TRP A 1 202 ? -1.013 10.845 -15.607 1.00 98.69 202 TRP A CA 1
ATOM 1665 C C . TRP A 1 202 ? -2.038 10.241 -14.636 1.00 98.69 202 TRP A C 1
ATOM 1667 O O . TRP A 1 202 ? -3.196 10.056 -15.011 1.00 98.69 202 TRP A O 1
ATOM 1677 N N . LEU A 1 203 ? -1.666 10.033 -13.368 1.00 98.75 203 LEU A N 1
ATOM 1678 C CA . LEU A 1 203 ? -2.606 9.611 -12.326 1.00 98.75 203 LEU A CA 1
ATOM 1679 C C . LEU A 1 203 ? -3.728 10.637 -12.110 1.00 98.75 203 LEU A C 1
ATOM 1681 O O . LEU A 1 203 ? -4.853 10.238 -11.824 1.00 98.75 203 LEU A O 1
ATOM 1685 N N . GLN A 1 204 ? -3.461 11.937 -12.288 1.00 98.75 204 GLN A N 1
ATOM 1686 C CA . GLN A 1 204 ? -4.497 12.975 -12.230 1.00 98.75 204 GLN A CA 1
ATOM 1687 C C . GLN A 1 204 ? -5.545 12.796 -13.324 1.00 98.75 204 GLN A C 1
ATOM 1689 O O . GLN A 1 204 ? -6.735 12.806 -13.025 1.00 98.75 204 GLN A O 1
ATOM 1694 N N . LYS A 1 205 ? -5.119 12.540 -14.566 1.00 98.62 205 LYS A N 1
ATOM 1695 C CA . LYS A 1 205 ? -6.046 12.255 -15.674 1.00 98.62 205 LYS A CA 1
ATOM 1696 C C . LYS A 1 205 ? -6.912 11.029 -15.388 1.00 98.62 205 LYS A C 1
ATOM 1698 O O . LYS A 1 205 ? -8.083 11.010 -15.762 1.00 98.62 205 LYS A O 1
ATOM 1703 N N . ILE A 1 206 ? -6.344 10.015 -14.727 1.00 98.75 206 ILE A N 1
ATOM 1704 C CA . ILE A 1 206 ? -7.110 8.847 -14.287 1.00 98.75 206 ILE A CA 1
ATOM 1705 C C . ILE A 1 206 ? -8.141 9.255 -13.237 1.00 98.75 206 ILE A C 1
ATOM 1707 O O . ILE A 1 206 ? -9.322 8.956 -13.393 1.00 98.75 206 ILE A O 1
ATOM 1711 N N . GLU A 1 207 ? -7.706 9.948 -12.187 1.00 98.56 207 GLU A N 1
ATOM 1712 C CA . GLU A 1 207 ? -8.554 10.353 -11.066 1.00 98.56 207 GLU A CA 1
ATOM 1713 C C . GLU A 1 207 ? -9.728 11.240 -11.501 1.00 98.56 207 GLU A C 1
ATOM 1715 O O . GLU A 1 207 ? -10.845 11.016 -11.043 1.00 98.56 207 GLU A O 1
ATOM 1720 N N . ASP A 1 208 ? -9.510 12.158 -12.449 1.00 98.38 208 ASP A N 1
ATOM 1721 C CA . ASP A 1 208 ? -10.544 13.061 -12.970 1.00 98.38 208 ASP A CA 1
ATOM 1722 C C . ASP A 1 208 ? -11.682 12.322 -13.706 1.00 98.38 208 ASP A C 1
ATOM 1724 O O . ASP A 1 208 ? -12.812 12.813 -13.760 1.00 98.38 208 ASP A O 1
ATOM 1728 N N . LYS A 1 209 ? -11.407 11.142 -14.283 1.00 98.38 209 LYS A N 1
ATOM 1729 C CA . LYS A 1 209 ? -12.378 10.350 -15.066 1.00 98.38 209 LYS A CA 1
ATOM 1730 C C . LYS A 1 209 ? -12.933 9.145 -14.296 1.00 98.38 209 LYS A C 1
ATOM 1732 O O . LYS A 1 209 ? -14.052 8.704 -14.564 1.00 98.38 209 LYS A O 1
ATOM 1737 N N . LEU A 1 210 ? -12.163 8.587 -13.363 1.00 98.44 210 LEU A N 1
ATOM 1738 C CA . LEU A 1 210 ? -12.464 7.329 -12.682 1.00 98.44 210 LEU A CA 1
ATOM 1739 C C . LEU A 1 210 ? -13.613 7.469 -11.672 1.00 98.44 210 LEU A C 1
ATOM 1741 O O . LEU A 1 210 ? -13.626 8.342 -10.806 1.00 98.44 210 LEU A O 1
ATOM 1745 N N . LYS A 1 211 ? -14.555 6.523 -11.699 1.00 97.88 211 LYS A N 1
ATOM 1746 C CA . LYS A 1 211 ? -15.524 6.323 -10.616 1.00 97.88 211 LYS A CA 1
ATOM 1747 C C . LYS A 1 211 ? -14.925 5.364 -9.594 1.00 97.88 211 LYS A C 1
ATOM 1749 O O . LYS A 1 211 ? -14.807 4.174 -9.870 1.00 97.88 211 LYS A O 1
ATOM 1754 N N . TYR A 1 212 ? -14.578 5.887 -8.419 1.00 95.88 212 TYR A N 1
ATOM 1755 C CA . TYR A 1 212 ? -13.991 5.099 -7.333 1.00 95.88 212 TYR A CA 1
ATOM 1756 C C . TYR A 1 212 ? -14.486 5.500 -5.941 1.00 95.88 212 TYR A C 1
ATOM 1758 O O . TYR A 1 212 ? -15.025 6.600 -5.738 1.00 95.88 212 TYR A O 1
ATOM 1766 N N . LYS A 1 213 ? -14.323 4.580 -4.978 1.00 92.38 213 LYS A N 1
ATOM 1767 C CA . LYS A 1 213 ? -14.685 4.780 -3.565 1.00 92.38 213 LYS A CA 1
ATOM 1768 C C . LYS A 1 213 ? -13.530 5.395 -2.779 1.00 92.38 213 LYS A C 1
ATOM 1770 O O . LYS A 1 213 ? -13.733 6.399 -2.102 1.00 92.38 213 LYS A O 1
ATOM 1775 N N . LYS A 1 214 ? -12.330 4.814 -2.870 1.00 93.69 214 LYS A N 1
ATOM 1776 C CA . LYS A 1 214 ? -11.139 5.292 -2.148 1.00 93.69 214 LYS A CA 1
ATOM 1777 C C . LYS A 1 214 ? -9.857 5.006 -2.928 1.00 93.69 214 LYS A C 1
ATOM 1779 O O . LYS A 1 214 ? -9.771 4.018 -3.646 1.00 93.69 214 LYS A O 1
ATOM 1784 N N . TRP A 1 215 ? -8.862 5.862 -2.760 1.00 97.38 215 TRP A N 1
ATOM 1785 C CA . TRP A 1 215 ? -7.533 5.717 -3.342 1.00 97.38 215 TRP A CA 1
ATOM 1786 C C . TRP A 1 215 ? -6.509 5.733 -2.215 1.00 97.38 215 TRP A C 1
ATOM 1788 O O . TRP A 1 215 ? -6.490 6.674 -1.425 1.00 97.38 215 TRP A O 1
ATOM 1798 N N . TYR A 1 216 ? -5.653 4.723 -2.134 1.00 97.31 216 TYR A N 1
ATOM 1799 C CA . TYR A 1 216 ? -4.567 4.666 -1.165 1.00 97.31 216 TYR A CA 1
ATOM 1800 C C . TYR A 1 216 ? -3.222 4.862 -1.865 1.00 97.31 216 TYR A C 1
ATOM 1802 O O . TYR A 1 216 ? -2.970 4.241 -2.896 1.00 97.31 216 TYR A O 1
ATOM 1810 N N . CYS A 1 217 ? -2.368 5.718 -1.303 1.00 97.31 217 CYS A N 1
ATOM 1811 C CA . CYS A 1 217 ? -1.014 5.970 -1.800 1.00 97.31 217 CYS A CA 1
ATOM 1812 C C . CYS A 1 217 ? 0.027 6.025 -0.670 1.00 97.31 217 CYS A C 1
ATOM 1814 O O . CYS A 1 217 ? -0.325 6.238 0.491 1.00 97.31 217 CYS A O 1
ATOM 1816 N N . GLY A 1 218 ? 1.294 5.795 -1.010 1.00 95.31 218 GLY A N 1
ATOM 1817 C CA . GLY A 1 218 ? 2.448 5.870 -0.111 1.00 95.31 218 GLY A CA 1
ATOM 1818 C C . GLY A 1 218 ? 3.356 7.052 -0.463 1.00 95.31 218 GLY A C 1
ATOM 1819 O O . GLY A 1 218 ? 2.891 8.193 -0.548 1.00 95.31 218 GLY A O 1
ATOM 1820 N N . HIS A 1 219 ? 4.643 6.766 -0.671 1.00 95.50 219 HIS A N 1
ATOM 1821 C CA . HIS A 1 219 ? 5.722 7.605 -1.213 1.00 95.50 219 HIS A CA 1
ATOM 1822 C C . HIS A 1 219 ? 6.147 8.816 -0.363 1.00 95.50 219 HIS A C 1
ATOM 1824 O O . HIS A 1 219 ? 7.333 9.068 -0.173 1.00 95.50 219 HIS A O 1
ATOM 1830 N N . PHE A 1 220 ? 5.200 9.573 0.194 1.00 92.50 220 PHE A N 1
ATOM 1831 C CA . PHE A 1 220 ? 5.471 10.865 0.843 1.00 92.50 220 PHE A CA 1
ATOM 1832 C C . PHE A 1 220 ? 5.720 10.782 2.359 1.00 92.50 220 PHE A C 1
ATOM 1834 O O . PHE A 1 220 ? 5.906 11.809 3.016 1.00 92.50 220 PHE A O 1
ATOM 1841 N N . HIS A 1 221 ? 5.687 9.572 2.926 1.00 92.00 221 HIS A N 1
ATOM 1842 C CA . HIS A 1 221 ? 5.903 9.286 4.356 1.00 92.00 221 HIS A CA 1
ATOM 1843 C C . HIS A 1 221 ? 4.999 10.126 5.271 1.00 92.00 221 HIS A C 1
ATOM 1845 O O . HIS A 1 221 ? 5.437 10.762 6.242 1.00 92.00 221 HIS A O 1
ATOM 1851 N N . ILE A 1 222 ? 3.710 10.172 4.915 1.00 88.00 222 ILE A N 1
ATOM 1852 C CA . ILE A 1 222 ? 2.664 10.887 5.651 1.00 88.00 222 ILE A CA 1
ATOM 1853 C C . ILE A 1 222 ? 1.438 10.017 5.878 1.00 88.00 222 ILE A C 1
ATOM 1855 O O . ILE A 1 222 ? 1.119 9.137 5.089 1.00 88.00 222 ILE A O 1
ATOM 1859 N N . GLU A 1 223 ? 0.684 10.375 6.913 1.00 87.56 223 GLU A N 1
ATOM 1860 C CA . GLU A 1 223 ? -0.647 9.843 7.171 1.00 87.56 223 GLU A CA 1
ATOM 1861 C C . GLU A 1 223 ? -1.668 10.974 7.017 1.00 87.56 223 GLU A C 1
ATOM 1863 O O . GLU A 1 223 ? -1.992 11.685 7.969 1.00 87.56 223 GLU A O 1
ATOM 1868 N N . LYS A 1 224 ? -2.214 11.150 5.816 1.00 84.06 224 LYS A N 1
ATOM 1869 C CA . LYS A 1 224 ? -3.183 12.217 5.515 1.00 84.06 224 LYS A CA 1
ATOM 1870 C C . LYS A 1 224 ? -4.365 11.663 4.732 1.00 84.06 224 LYS A C 1
ATOM 1872 O O . LYS A 1 224 ? -4.219 10.681 4.013 1.00 84.06 224 LYS A O 1
ATOM 1877 N N . SER A 1 225 ? -5.541 12.248 4.908 1.00 88.44 225 SER A N 1
ATOM 1878 C CA . SER A 1 225 ? -6.703 11.971 4.062 1.00 88.44 225 SER A CA 1
ATOM 1879 C C . SER A 1 225 ? -7.182 13.288 3.479 1.00 88.44 225 SER A C 1
ATOM 1881 O O . SER A 1 225 ? -7.334 14.254 4.225 1.00 88.44 225 SER A O 1
ATOM 1883 N N . ILE A 1 226 ? -7.381 13.326 2.167 1.00 88.31 226 ILE A N 1
ATOM 1884 C CA . ILE A 1 226 ? -7.918 14.478 1.440 1.00 88.31 226 ILE A CA 1
ATOM 1885 C C . ILE A 1 226 ? -8.902 13.903 0.430 1.00 88.31 226 ILE A C 1
ATOM 1887 O O . ILE A 1 226 ? -8.522 13.042 -0.362 1.00 88.31 226 ILE A O 1
ATOM 1891 N N . ASP A 1 227 ? -10.162 14.322 0.497 1.00 92.00 227 ASP A N 1
ATOM 1892 C CA . ASP A 1 227 ? -11.248 13.740 -0.291 1.00 92.00 227 ASP A CA 1
ATOM 1893 C C . ASP A 1 227 ? -11.250 12.192 -0.196 1.00 92.00 227 ASP A C 1
ATOM 1895 O O . ASP A 1 227 ? -11.248 11.575 0.882 1.00 92.00 227 ASP A O 1
ATOM 1899 N N . LYS A 1 228 ? -11.182 11.523 -1.349 1.00 92.62 228 LYS A N 1
ATOM 1900 C CA . LYS A 1 228 ? -11.110 10.066 -1.464 1.00 92.62 228 LYS A CA 1
ATOM 1901 C C . LYS A 1 228 ? -9.685 9.511 -1.380 1.00 92.62 228 LYS A C 1
ATOM 1903 O O . LYS A 1 228 ? -9.537 8.291 -1.343 1.00 92.62 228 LYS A O 1
ATOM 1908 N N . ILE A 1 229 ? -8.657 10.353 -1.292 1.00 94.88 229 ILE A N 1
ATOM 1909 C CA . ILE A 1 229 ? -7.257 9.929 -1.213 1.00 94.88 229 ILE A CA 1
ATOM 1910 C C . ILE A 1 229 ? -6.844 9.705 0.245 1.00 94.88 229 ILE A C 1
ATOM 1912 O O . ILE A 1 229 ? -7.121 10.522 1.127 1.00 94.88 229 ILE A O 1
ATOM 1916 N N . ARG A 1 230 ? -6.159 8.592 0.506 1.00 93.81 230 ARG A N 1
ATOM 1917 C CA . ARG A 1 230 ? -5.538 8.240 1.783 1.00 93.81 230 ARG A CA 1
ATOM 1918 C C . ARG A 1 230 ? -4.050 7.975 1.569 1.00 93.81 230 ARG A C 1
ATOM 1920 O O . ARG A 1 230 ? -3.681 7.006 0.918 1.00 93.81 230 ARG A O 1
ATOM 1927 N N . PHE A 1 231 ? -3.211 8.803 2.170 1.00 93.81 231 PHE A N 1
ATOM 1928 C CA . PHE A 1 231 ? -1.780 8.554 2.292 1.00 93.81 231 PHE A CA 1
ATOM 1929 C C . PHE A 1 231 ? -1.538 7.642 3.495 1.00 93.81 231 PHE A C 1
ATOM 1931 O O . PHE A 1 231 ? -2.038 7.946 4.586 1.00 93.81 231 PHE A O 1
ATOM 1938 N N . ALA A 1 232 ? -0.814 6.545 3.292 1.00 92.56 232 ALA A N 1
ATOM 1939 C CA . ALA A 1 232 ? -0.433 5.603 4.337 1.00 92.56 232 ALA A CA 1
ATOM 1940 C C . ALA A 1 232 ? 1.092 5.501 4.438 1.00 92.56 232 ALA A C 1
ATOM 1942 O O . ALA A 1 232 ? 1.795 5.530 3.428 1.00 92.56 232 ALA A O 1
ATOM 1943 N N . TYR A 1 233 ? 1.594 5.360 5.663 1.00 91.25 233 TYR A N 1
ATOM 1944 C CA . TYR A 1 233 ? 3.021 5.199 5.936 1.00 91.25 233 TYR A CA 1
ATOM 1945 C C . TYR A 1 233 ? 3.240 4.182 7.060 1.00 91.25 233 TYR A C 1
ATOM 1947 O O . TYR A 1 233 ? 3.247 2.979 6.801 1.00 91.25 233 TYR A O 1
ATOM 1955 N N . ASP A 1 234 ? 3.354 4.627 8.312 1.00 84.25 234 ASP A N 1
ATOM 1956 C CA . ASP A 1 234 ? 3.530 3.733 9.468 1.00 84.25 234 ASP A CA 1
ATOM 1957 C C . ASP A 1 234 ? 2.217 3.070 9.899 1.00 84.25 234 ASP A C 1
ATOM 1959 O O . ASP A 1 234 ? 2.198 2.039 10.571 1.00 84.25 234 ASP A O 1
ATOM 1963 N N . ASP A 1 235 ? 1.088 3.655 9.517 1.00 81.56 235 ASP A N 1
ATOM 1964 C CA . ASP A 1 235 ? -0.211 3.141 9.887 1.00 81.56 235 ASP A CA 1
ATOM 1965 C C . ASP A 1 235 ? -0.603 1.879 9.107 1.00 81.56 235 ASP A C 1
ATOM 1967 O O . ASP A 1 235 ? -0.181 1.644 7.973 1.00 81.56 235 ASP A O 1
ATOM 1971 N N . ILE A 1 236 ? -1.419 1.045 9.750 1.00 87.38 236 ILE A N 1
ATOM 1972 C CA . ILE A 1 236 ? -1.996 -0.173 9.187 1.00 87.38 236 ILE A CA 1
ATOM 1973 C C . ILE A 1 236 ? -3.516 -0.019 9.212 1.00 87.38 236 ILE A C 1
ATOM 1975 O O . ILE A 1 236 ? -4.140 0.042 10.269 1.00 87.38 236 ILE A O 1
ATOM 1979 N N . ILE A 1 237 ? -4.126 0.074 8.041 1.00 86.81 237 ILE A N 1
ATOM 1980 C CA . ILE A 1 237 ? -5.541 0.398 7.860 1.00 86.81 237 ILE A CA 1
ATOM 1981 C C . ILE A 1 237 ? -6.294 -0.880 7.519 1.00 86.81 237 ILE A C 1
ATOM 1983 O O . ILE A 1 237 ? -5.957 -1.524 6.535 1.00 86.81 237 ILE A O 1
ATOM 1987 N N . GLU A 1 238 ? -7.323 -1.242 8.283 1.00 86.06 238 GLU A N 1
ATOM 1988 C CA . GLU A 1 238 ? -8.213 -2.351 7.913 1.00 86.06 238 GLU A CA 1
ATOM 1989 C C . GLU A 1 238 ? -9.091 -1.954 6.714 1.00 86.06 238 GLU A C 1
ATOM 1991 O O . GLU A 1 238 ? -9.852 -0.983 6.780 1.00 86.06 238 GLU A O 1
ATOM 1996 N N . LEU A 1 239 ? -9.007 -2.719 5.624 1.00 83.50 239 LEU A N 1
ATOM 1997 C CA . LEU A 1 239 ? -9.946 -2.652 4.513 1.00 83.50 239 LEU A CA 1
ATOM 1998 C C . LEU A 1 239 ? -11.136 -3.540 4.822 1.00 83.50 239 LEU A C 1
ATOM 2000 O O . LEU A 1 239 ? -11.031 -4.761 4.857 1.00 83.50 239 LEU A O 1
ATOM 2004 N N . ASN A 1 240 ? -12.290 -2.915 5.016 1.00 72.00 240 ASN A N 1
ATOM 2005 C CA . ASN A 1 240 ? -13.513 -3.644 5.274 1.00 72.00 240 ASN A CA 1
ATOM 2006 C C . ASN A 1 240 ? -14.659 -3.048 4.434 1.00 72.00 240 ASN A C 1
ATOM 2008 O O . ASN A 1 240 ? -15.020 -1.880 4.638 1.00 72.00 240 ASN A O 1
ATOM 2012 N N . PRO A 1 241 ? -15.229 -3.821 3.483 1.00 66.56 241 PRO A N 1
ATOM 2013 C CA . PRO A 1 241 ? -16.216 -3.335 2.516 1.00 66.56 241 PRO A CA 1
ATOM 2014 C C . PRO A 1 241 ? -17.428 -2.636 3.141 1.00 66.56 241 PRO A C 1
ATOM 2016 O O . PRO A 1 241 ? -17.988 -1.715 2.543 1.00 66.56 241 PRO A O 1
ATOM 2019 N N . LEU A 1 242 ? -17.821 -3.033 4.358 1.00 60.06 242 LEU A N 1
ATOM 2020 C CA . LEU A 1 242 ? -18.951 -2.443 5.081 1.00 60.06 242 LEU A CA 1
ATOM 2021 C C . LEU A 1 242 ? -18.718 -0.976 5.472 1.00 60.06 242 LEU A C 1
ATOM 2023 O O . LEU A 1 242 ? -19.683 -0.265 5.747 1.00 60.06 242 LEU A O 1
ATOM 2027 N N . TYR A 1 243 ? -17.464 -0.521 5.492 1.00 58.22 243 TYR A N 1
ATOM 2028 C CA . TYR A 1 243 ? -17.070 0.775 6.048 1.00 58.22 243 TYR A CA 1
ATOM 2029 C C . TYR A 1 243 ? -16.400 1.702 5.035 1.00 58.22 243 TYR A C 1
ATOM 2031 O O . TYR A 1 243 ? -16.056 2.825 5.376 1.00 58.22 243 TYR A O 1
ATOM 2039 N N . LEU A 1 244 ? -16.308 1.297 3.765 1.00 61.22 244 LEU A N 1
ATOM 2040 C CA . LEU A 1 244 ? -15.826 2.159 2.676 1.00 61.22 244 LEU A CA 1
ATOM 2041 C C . LEU A 1 244 ? -16.725 3.378 2.394 1.00 61.22 244 LEU A C 1
ATOM 2043 O O . LEU A 1 244 ? -16.368 4.218 1.574 1.00 61.22 244 LEU A O 1
ATOM 2047 N N . LYS A 1 245 ? -17.900 3.464 3.032 1.00 51.28 245 LYS A N 1
ATOM 2048 C CA . LYS A 1 245 ? -18.827 4.603 2.937 1.00 51.28 245 LYS A CA 1
ATOM 2049 C C . LYS A 1 245 ? -18.641 5.644 4.044 1.00 51.28 245 LYS A C 1
ATOM 2051 O O . LYS A 1 245 ? -19.210 6.722 3.930 1.00 51.28 245 LYS A O 1
ATOM 2056 N N . ASP A 1 246 ? -17.893 5.323 5.097 1.00 48.34 246 ASP A N 1
ATOM 2057 C CA . ASP A 1 246 ? -17.699 6.203 6.246 1.00 48.34 246 ASP A CA 1
ATOM 2058 C C . ASP A 1 246 ? -16.307 6.843 6.134 1.00 48.34 246 ASP A C 1
ATOM 2060 O O . ASP A 1 246 ? -15.288 6.172 6.282 1.00 48.34 246 ASP A O 1
ATOM 2064 N N . GLU A 1 247 ? -16.242 8.147 5.844 1.00 45.41 247 GLU A N 1
ATOM 2065 C CA . GLU A 1 247 ? -14.994 8.931 5.701 1.00 45.41 247 GLU A CA 1
ATOM 2066 C C . GLU A 1 247 ? -14.200 9.076 7.005 1.00 45.41 247 GLU A C 1
ATOM 2068 O O . GLU A 1 247 ? -13.216 9.814 7.110 1.00 45.41 247 GLU A O 1
ATOM 2073 N N . THR A 1 248 ? -14.638 8.390 8.042 1.00 44.75 248 THR A N 1
ATOM 2074 C CA . THR A 1 248 ? -14.175 8.625 9.376 1.00 44.75 248 THR A CA 1
ATOM 2075 C C . THR A 1 248 ? -12.924 7.810 9.696 1.00 44.75 248 THR A C 1
ATOM 2077 O O . THR A 1 248 ? -12.830 6.607 9.471 1.00 44.75 248 THR A O 1
ATOM 2080 N N . ILE A 1 249 ? -11.957 8.502 10.300 1.00 44.03 249 ILE A N 1
ATOM 2081 C CA . ILE A 1 249 ? -10.624 8.083 10.781 1.00 44.03 249 ILE A CA 1
ATOM 2082 C C . ILE A 1 249 ? -10.614 6.786 11.635 1.00 44.03 249 ILE A C 1
ATOM 2084 O O . ILE A 1 249 ? -9.557 6.293 12.003 1.00 44.03 249 ILE A O 1
ATOM 2088 N N . HIS A 1 250 ? -11.767 6.191 11.937 1.00 48.88 250 HIS A N 1
ATOM 2089 C CA . HIS A 1 250 ? -12.078 5.282 13.045 1.00 48.88 250 HIS A CA 1
ATOM 2090 C C . HIS A 1 250 ? -11.407 3.900 13.050 1.00 48.88 250 HIS A C 1
ATOM 2092 O O . HIS A 1 250 ? -11.637 3.125 13.976 1.00 48.88 250 HIS A O 1
ATOM 2098 N N . ARG A 1 251 ? -10.589 3.547 12.051 1.00 54.03 251 ARG A N 1
ATOM 2099 C CA . ARG A 1 251 ? -10.099 2.158 11.885 1.00 54.03 251 ARG A CA 1
ATOM 2100 C C . ARG A 1 251 ? -8.648 2.026 11.449 1.00 54.03 251 ARG A C 1
ATOM 2102 O O . ARG A 1 251 ? -8.219 0.953 11.037 1.00 54.03 251 ARG A O 1
ATOM 2109 N N . VAL A 1 252 ? -7.902 3.114 11.556 1.00 56.56 252 VAL A N 1
ATOM 2110 C CA . VAL A 1 252 ? -6.460 3.120 11.341 1.00 56.56 252 VAL A CA 1
ATOM 2111 C C . VAL A 1 252 ? -5.788 2.560 12.597 1.00 56.56 252 VAL A C 1
ATOM 2113 O O . VAL A 1 252 ? -5.968 3.093 13.684 1.00 56.56 252 VAL A O 1
ATOM 2116 N N . MET A 1 253 ? -5.009 1.490 12.483 1.00 58.81 253 MET A N 1
ATOM 2117 C CA . MET A 1 253 ? -4.092 1.091 13.548 1.00 58.81 253 MET A CA 1
ATOM 2118 C C . MET A 1 253 ? -2.799 1.885 13.388 1.00 58.81 253 MET A C 1
ATOM 2120 O O . MET A 1 253 ? -2.085 1.731 12.404 1.00 58.81 253 MET A O 1
ATOM 2124 N N . ILE A 1 254 ? -2.461 2.723 14.364 1.00 61.50 254 ILE A N 1
ATOM 2125 C CA . ILE A 1 254 ? -1.118 3.309 14.446 1.00 61.50 254 ILE A CA 1
ATOM 2126 C C . ILE A 1 254 ? -0.222 2.234 15.062 1.00 61.50 254 ILE A C 1
ATOM 2128 O O . ILE A 1 254 ? -0.506 1.790 16.169 1.00 61.50 254 ILE A O 1
ATOM 2132 N N . SER A 1 255 ? 0.818 1.775 14.370 1.00 58.06 255 SER A N 1
ATOM 2133 C CA . SER A 1 255 ? 1.722 0.705 14.833 1.00 58.06 255 SER A CA 1
ATOM 2134 C C . SER A 1 255 ? 2.625 1.135 16.004 1.00 58.06 255 SER A C 1
ATOM 2136 O O . SER A 1 255 ? 2.924 0.329 16.898 1.00 58.06 255 SER A O 1
ATOM 2138 N N . ASP A 1 256 ? 3.000 2.414 16.045 1.00 66.88 256 ASP A N 1
ATOM 2139 C CA . ASP A 1 256 ? 3.830 3.017 17.087 1.00 66.88 256 ASP A CA 1
ATOM 2140 C C . ASP A 1 256 ? 3.025 3.339 18.360 1.00 66.88 256 ASP A C 1
ATOM 2142 O O . ASP A 1 256 ? 2.003 4.029 18.329 1.00 66.88 256 ASP A O 1
ATOM 2146 N N . SER A 1 257 ? 3.491 2.848 19.512 1.00 66.56 257 SER A N 1
ATOM 2147 C CA . SER A 1 257 ? 2.767 2.994 20.782 1.00 66.56 257 SER A CA 1
ATOM 2148 C C . SER A 1 257 ? 2.737 4.431 21.300 1.00 66.56 257 SER A C 1
ATOM 2150 O O . SER A 1 257 ? 1.723 4.843 21.863 1.00 66.56 257 SER A O 1
ATOM 2152 N N . ARG A 1 258 ? 3.794 5.224 21.079 1.00 72.00 258 ARG A N 1
ATOM 2153 C CA . ARG A 1 258 ? 3.842 6.629 21.519 1.00 72.00 258 ARG A CA 1
ATOM 2154 C C . ARG A 1 258 ? 2.900 7.489 20.684 1.00 72.00 258 ARG A C 1
ATOM 2156 O O . ARG A 1 258 ? 2.165 8.308 21.229 1.00 72.00 258 ARG A O 1
ATOM 2163 N N . ARG A 1 259 ? 2.872 7.277 19.365 1.00 72.12 259 ARG A N 1
ATOM 2164 C CA . ARG A 1 259 ? 1.932 7.934 18.447 1.00 72.12 259 ARG A CA 1
ATOM 2165 C C . ARG A 1 259 ? 0.493 7.520 18.752 1.00 72.12 259 ARG A C 1
ATOM 2167 O O . ARG A 1 259 ? -0.370 8.394 18.754 1.00 72.12 259 ARG A O 1
ATOM 2174 N N . ARG A 1 260 ? 0.226 6.248 19.093 1.00 73.12 260 ARG A N 1
ATOM 2175 C CA . ARG A 1 260 ? -1.096 5.809 19.591 1.00 73.12 260 ARG A CA 1
ATOM 2176 C C . ARG A 1 260 ? -1.519 6.566 20.839 1.00 73.12 260 ARG A C 1
ATOM 2178 O O . ARG A 1 260 ? -2.619 7.105 20.861 1.00 73.12 260 ARG A O 1
ATOM 2185 N N . GLN A 1 261 ? -0.653 6.624 21.848 1.00 75.62 261 GLN A N 1
ATOM 2186 C CA . GLN A 1 261 ? -0.935 7.315 23.104 1.00 75.62 261 GLN A CA 1
ATOM 2187 C C . GLN A 1 261 ? -1.202 8.806 22.866 1.00 75.62 261 GLN A C 1
ATOM 2189 O O . GLN A 1 261 ? -2.219 9.334 23.306 1.00 75.62 261 GLN A O 1
ATOM 2194 N N . LYS A 1 262 ? -0.347 9.478 22.084 1.00 79.81 262 LYS A N 1
ATOM 2195 C CA . LYS A 1 262 ? -0.568 10.875 21.693 1.00 79.81 262 LYS A CA 1
ATOM 2196 C C . LYS A 1 262 ? -1.915 11.049 20.987 1.00 79.81 262 LYS A C 1
ATOM 2198 O O . LYS A 1 262 ? -2.672 11.955 21.327 1.00 79.81 262 LYS A O 1
ATOM 2203 N N . LYS A 1 263 ? -2.238 10.163 20.037 1.00 77.94 263 LYS A N 1
ATOM 2204 C CA . LYS A 1 263 ? -3.487 10.252 19.279 1.00 77.94 263 LYS A CA 1
ATOM 2205 C C . LYS A 1 263 ? -4.720 10.000 20.138 1.00 77.94 263 LYS A C 1
ATOM 2207 O O . LYS A 1 263 ? -5.734 10.657 19.928 1.00 77.94 263 LYS A O 1
ATOM 2212 N N . PHE A 1 264 ? -4.631 9.087 21.104 1.00 81.06 264 PHE A N 1
ATOM 2213 C CA . PHE A 1 264 ? -5.681 8.876 22.093 1.00 81.06 264 PHE A CA 1
ATOM 2214 C C . PHE A 1 264 ? -6.018 10.176 22.809 1.00 81.06 264 PHE A C 1
ATOM 2216 O O . PHE A 1 264 ? -7.178 10.569 22.804 1.00 81.06 264 PHE A O 1
ATOM 2223 N N . PHE A 1 265 ? -5.017 10.861 23.370 1.00 84.94 265 PHE A N 1
ATOM 2224 C CA . PHE A 1 265 ? -5.249 12.096 24.114 1.00 84.94 265 PHE A CA 1
ATOM 2225 C C . PHE A 1 265 ? -5.800 13.211 23.223 1.00 84.94 265 PHE A C 1
ATOM 2227 O O . PHE A 1 265 ? -6.749 13.878 23.614 1.00 84.94 265 PHE A O 1
ATOM 2234 N N . GLU A 1 266 ? -5.295 13.363 21.994 1.00 85.25 266 GLU A N 1
ATOM 2235 C CA . GLU A 1 266 ? -5.867 14.310 21.022 1.00 85.25 266 GLU A CA 1
ATOM 2236 C C . GLU A 1 266 ? -7.361 14.052 20.757 1.00 85.25 266 GLU A C 1
ATOM 2238 O O . GLU A 1 266 ? -8.156 14.988 20.688 1.00 85.25 266 GLU A O 1
ATOM 2243 N N . LEU A 1 267 ? -7.753 12.785 20.586 1.00 84.50 267 LEU A N 1
ATOM 2244 C CA . LEU A 1 267 ? -9.146 12.405 20.344 1.00 84.50 267 LEU A CA 1
ATOM 2245 C C . LEU A 1 267 ? -9.997 12.517 21.614 1.00 84.50 267 LEU A C 1
ATOM 2247 O O . LEU A 1 267 ? -11.145 12.943 21.533 1.00 84.50 267 LEU A O 1
ATOM 2251 N N . TRP A 1 268 ? -9.437 12.173 22.774 1.00 87.12 268 TRP A N 1
ATOM 2252 C CA . TRP A 1 268 ? -10.089 12.305 24.074 1.00 87.12 268 TRP A CA 1
ATOM 2253 C C . TRP A 1 268 ? -10.441 13.764 24.365 1.00 87.12 268 TRP A C 1
ATOM 2255 O O . TRP A 1 268 ? -11.594 14.068 24.661 1.00 87.12 268 TRP A O 1
ATOM 2265 N N . GLU A 1 269 ? -9.480 14.676 24.205 1.00 89.62 269 GLU A N 1
ATOM 2266 C CA . GLU A 1 269 ? -9.686 16.117 24.398 1.00 89.62 269 GLU A CA 1
ATOM 2267 C C . GLU A 1 269 ? -10.722 16.695 23.428 1.00 89.62 269 GLU A C 1
ATOM 2269 O O . GLU A 1 269 ? -11.437 17.638 23.754 1.00 89.62 269 GLU A O 1
ATOM 2274 N N . LYS A 1 270 ? -10.842 16.113 22.231 1.00 87.50 270 LYS A N 1
ATOM 2275 C CA . LYS A 1 270 ? -11.804 16.560 21.223 1.00 87.50 270 LYS A CA 1
ATOM 2276 C C . LYS A 1 270 ? -13.212 15.994 21.426 1.00 87.50 270 LYS A C 1
ATOM 2278 O O . LYS A 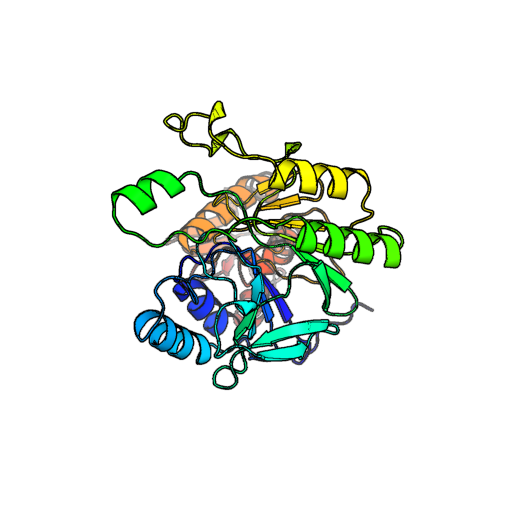1 270 ? -14.182 16.678 21.113 1.00 87.50 270 LYS A O 1
ATOM 2283 N N . GLU A 1 271 ? -13.340 14.744 21.866 1.00 87.75 271 GLU A N 1
ATOM 2284 C CA . GLU A 1 271 ? -14.601 13.989 21.774 1.00 87.75 271 GLU A CA 1
ATOM 2285 C C . GLU A 1 271 ? -15.155 13.494 23.108 1.00 87.75 271 GLU A C 1
ATOM 2287 O O . GLU A 1 271 ? -16.318 13.105 23.156 1.00 87.75 271 GLU A O 1
ATOM 2292 N N . VAL A 1 272 ? -14.358 13.506 24.178 1.00 89.31 272 VAL A N 1
ATOM 2293 C CA . VAL A 1 272 ? -14.779 13.047 25.510 1.00 89.31 272 VAL A CA 1
ATOM 2294 C C . VAL A 1 272 ? -14.715 14.186 26.519 1.00 89.31 272 VAL A C 1
ATOM 2296 O O . VAL A 1 272 ? -15.729 14.505 27.138 1.00 89.31 272 VAL A O 1
ATOM 2299 N N . ALA A 1 273 ? -13.559 14.844 26.639 1.00 91.25 273 ALA A N 1
ATOM 2300 C CA . ALA A 1 273 ? -13.332 15.924 27.601 1.00 91.25 273 ALA A CA 1
ATOM 2301 C C . ALA A 1 273 ? -14.354 17.082 27.526 1.00 91.25 273 ALA A C 1
ATOM 2303 O O . ALA A 1 273 ? -14.702 17.616 28.577 1.00 91.25 273 ALA A O 1
ATOM 2304 N N . PRO A 1 274 ? -14.911 17.460 26.353 1.00 95.00 274 PRO A N 1
ATOM 2305 C CA . PRO A 1 274 ? -15.941 18.501 26.294 1.00 95.00 274 PRO A CA 1
ATOM 2306 C C . PRO A 1 274 ? -17.292 18.089 26.898 1.00 95.00 274 PRO A C 1
ATOM 2308 O O . PRO A 1 274 ? -18.137 18.950 27.138 1.00 95.00 274 PRO A O 1
ATOM 2311 N N . TYR A 1 275 ? -17.524 16.788 27.108 1.00 92.75 275 TYR A N 1
ATOM 2312 C CA . TYR A 1 275 ? -18.824 16.241 27.504 1.00 92.75 275 TYR A CA 1
ATOM 2313 C C . TYR A 1 275 ? -18.821 15.550 28.871 1.00 92.75 275 TYR A C 1
ATOM 2315 O O . TYR A 1 275 ? -19.891 15.410 29.463 1.00 92.75 275 TYR A O 1
ATOM 2323 N N . ILE A 1 276 ? -17.653 15.141 29.377 1.00 88.88 276 ILE A N 1
ATOM 2324 C CA . ILE A 1 276 ? -17.483 14.522 30.696 1.00 88.88 276 ILE A CA 1
ATOM 2325 C C . ILE A 1 276 ? -16.642 15.450 31.574 1.00 88.88 276 ILE A C 1
ATOM 2327 O O . ILE A 1 276 ? -15.559 15.879 31.182 1.00 88.88 276 ILE A O 1
ATOM 2331 N N . ALA A 1 277 ? -17.135 15.752 32.775 1.00 89.06 277 ALA A N 1
ATOM 2332 C CA . ALA A 1 277 ? -16.445 16.634 33.709 1.00 89.06 277 ALA A CA 1
ATOM 2333 C C . ALA A 1 277 ? -15.082 16.055 34.143 1.00 89.06 277 ALA A C 1
ATOM 2335 O O . ALA A 1 277 ? -14.945 14.855 34.384 1.00 89.06 277 ALA A O 1
ATOM 2336 N N . LYS A 1 278 ? -14.065 16.921 34.236 1.00 88.69 278 LYS A N 1
ATOM 2337 C CA . LYS A 1 278 ? -12.662 16.528 34.461 1.00 88.69 278 LYS A CA 1
ATOM 2338 C C . LYS A 1 278 ? -12.415 15.851 35.814 1.00 88.69 278 LYS A C 1
ATOM 2340 O O . LYS A 1 278 ? -11.463 15.101 35.949 1.00 88.69 278 LYS A O 1
ATOM 2345 N N . ASP A 1 279 ? -13.260 16.099 36.808 1.00 89.44 279 ASP A N 1
ATOM 2346 C CA . ASP A 1 279 ? -13.218 15.459 38.128 1.00 89.44 279 ASP A CA 1
ATOM 2347 C C . ASP A 1 279 ? -13.705 13.999 38.114 1.00 89.44 279 ASP A C 1
ATOM 2349 O O . ASP A 1 279 ? -13.449 13.253 39.060 1.00 89.44 279 ASP A O 1
ATOM 2353 N N . LYS A 1 280 ? -14.377 13.571 37.039 1.00 87.50 280 LYS A N 1
ATOM 2354 C CA . LYS A 1 280 ? -14.884 12.203 36.887 1.00 87.50 280 LYS A CA 1
ATOM 2355 C C . LYS A 1 280 ? -13.867 11.230 36.309 1.00 87.50 280 LYS A C 1
ATOM 2357 O O . LYS A 1 280 ? -14.142 10.032 36.293 1.00 87.50 280 LYS A O 1
ATOM 2362 N N . TYR A 1 281 ? -12.723 11.694 35.811 1.00 88.75 281 TYR A N 1
ATOM 2363 C CA . TYR A 1 281 ? -11.712 10.803 35.257 1.00 88.75 281 TYR A CA 1
ATOM 2364 C C . TYR A 1 281 ? -10.285 11.264 35.539 1.00 88.75 281 TYR A C 1
ATOM 2366 O O . TYR A 1 281 ? -9.995 12.452 35.630 1.00 88.75 281 TYR A O 1
ATOM 2374 N N . GLU A 1 282 ? -9.371 10.306 35.629 1.00 88.44 282 GLU A N 1
ATOM 2375 C CA . GLU A 1 282 ? -7.952 10.561 35.840 1.00 88.44 282 GLU A CA 1
ATOM 2376 C C . GLU A 1 282 ? -7.112 9.556 35.049 1.00 88.44 282 GLU A C 1
ATOM 2378 O O . GLU A 1 282 ? -7.400 8.359 35.035 1.00 88.44 282 GLU A O 1
ATOM 2383 N N . PHE A 1 283 ? -6.057 10.043 34.395 1.00 86.56 283 PHE A N 1
ATOM 2384 C CA . PHE A 1 283 ? -5.064 9.187 33.754 1.00 86.56 283 PHE A CA 1
ATOM 2385 C C . PHE A 1 283 ? -3.879 8.993 34.693 1.00 86.56 283 PHE A C 1
ATOM 2387 O O . PHE A 1 283 ? -3.218 9.964 35.061 1.00 86.56 283 PHE A O 1
ATOM 2394 N N . PHE A 1 284 ? -3.579 7.746 35.047 1.00 78.50 284 PHE A N 1
ATOM 2395 C CA . PHE A 1 284 ? -2.497 7.408 35.969 1.00 78.50 284 PHE A CA 1
ATOM 2396 C C . PHE A 1 284 ? -1.421 6.562 35.290 1.00 78.50 284 PHE A C 1
ATOM 2398 O O . PHE A 1 284 ? -1.704 5.745 34.411 1.00 78.50 284 PHE A O 1
ATOM 2405 N N . GLY A 1 285 ? -0.158 6.771 35.682 1.00 71.88 285 GLY A N 1
ATOM 2406 C CA . GLY A 1 285 ? 0.984 6.007 35.161 1.00 71.88 285 GLY A CA 1
ATOM 2407 C C . GLY A 1 285 ? 1.159 6.102 33.641 1.00 71.88 285 GLY A C 1
ATOM 2408 O O . GLY A 1 285 ? 1.836 5.276 33.041 1.00 71.88 285 GLY A O 1
ATOM 2409 N N . GLY A 1 286 ? 0.503 7.079 33.012 1.00 67.31 286 GLY A N 1
ATOM 2410 C CA . GLY A 1 286 ? 0.459 7.250 31.571 1.00 67.31 286 GLY A CA 1
ATOM 2411 C C . GLY A 1 286 ? -0.405 6.240 30.825 1.00 67.31 286 GLY A C 1
ATOM 2412 O O . GLY A 1 286 ? -0.630 6.519 29.660 1.00 67.31 286 GLY A O 1
ATOM 2413 N N . ASN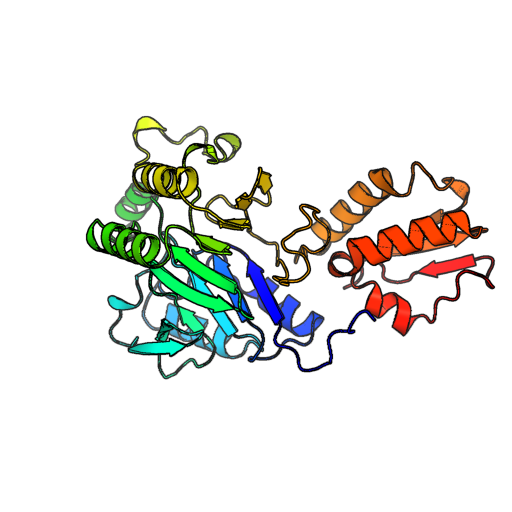 A 1 287 ? -0.899 5.156 31.445 1.00 71.12 287 ASN A N 1
ATOM 2414 C CA . ASN A 1 287 ? -1.521 4.005 30.768 1.00 71.12 287 ASN A CA 1
ATOM 2415 C C . ASN A 1 287 ? -2.873 3.556 31.320 1.00 71.12 287 ASN A C 1
ATOM 2417 O O . ASN A 1 287 ? -3.575 2.818 30.629 1.00 71.12 287 ASN A O 1
ATOM 2421 N N . ASP A 1 288 ? -3.250 4.000 32.513 1.00 77.31 288 ASP A N 1
ATOM 2422 C CA . ASP A 1 288 ? -4.488 3.587 33.161 1.00 77.31 288 ASP A CA 1
ATOM 2423 C C . ASP A 1 288 ? -5.476 4.752 33.184 1.00 77.31 288 ASP A C 1
ATOM 2425 O O . ASP A 1 288 ? -5.090 5.894 33.436 1.00 77.31 288 ASP A O 1
ATOM 2429 N N . LEU A 1 289 ? -6.750 4.463 32.925 1.00 83.06 289 LEU A N 1
ATOM 2430 C CA . LEU A 1 289 ? -7.844 5.425 33.025 1.00 83.06 289 LEU A CA 1
ATOM 2431 C C . LEU A 1 289 ? -8.741 5.039 34.199 1.00 83.06 289 LEU A C 1
ATOM 2433 O O . LEU A 1 289 ? -9.400 3.998 34.183 1.00 83.06 289 LEU A O 1
ATOM 2437 N N . PHE A 1 290 ? -8.761 5.899 35.205 1.00 82.62 290 PHE A N 1
ATOM 2438 C CA . PHE A 1 290 ? -9.664 5.830 36.340 1.00 82.62 290 PHE A CA 1
ATOM 2439 C C . PHE A 1 290 ? -10.899 6.652 36.012 1.00 82.62 290 PHE A C 1
ATOM 2441 O O . PHE A 1 290 ? -10.779 7.814 35.636 1.00 82.62 290 PHE A O 1
ATOM 2448 N N . ILE A 1 291 ? -12.076 6.061 36.162 1.00 82.88 291 ILE A N 1
ATOM 2449 C CA . ILE A 1 291 ? -13.362 6.744 36.011 1.00 82.88 291 ILE A CA 1
ATOM 2450 C C . ILE A 1 291 ? -14.143 6.628 37.315 1.00 82.88 291 ILE A C 1
ATOM 2452 O O . ILE A 1 291 ? -14.122 5.580 37.960 1.00 82.88 291 ILE A O 1
ATOM 2456 N N . LYS A 1 292 ? -14.793 7.720 37.718 1.00 84.00 292 LYS A N 1
ATOM 2457 C CA . LYS A 1 292 ? -15.491 7.868 38.997 1.00 84.00 292 LYS A CA 1
ATOM 2458 C C . LYS A 1 292 ? -16.841 8.536 38.785 1.00 84.00 292 LYS A C 1
ATOM 2460 O O . LYS A 1 292 ? -16.929 9.566 38.122 1.00 84.00 292 LYS A O 1
ATOM 2465 N N . ASN A 1 293 ? -17.882 7.988 39.408 1.00 81.56 293 ASN A N 1
ATOM 2466 C CA . ASN A 1 293 ? -19.238 8.545 39.414 1.00 81.56 293 ASN A CA 1
ATOM 2467 C C . ASN A 1 293 ? -19.794 8.847 38.006 1.00 81.56 293 ASN A C 1
ATOM 2469 O O . ASN A 1 293 ? -20.463 9.866 37.802 1.00 81.56 293 ASN A O 1
ATOM 2473 N N . PHE A 1 294 ? -19.500 7.983 37.031 1.00 81.75 294 PHE A N 1
ATOM 2474 C CA . PHE A 1 294 ? -20.115 8.062 35.708 1.00 81.75 294 PHE A CA 1
ATOM 2475 C C . PHE A 1 294 ? -21.620 7.787 35.823 1.00 81.75 294 PHE A C 1
ATOM 2477 O O . PHE A 1 294 ? -22.055 6.926 36.588 1.00 81.75 294 PHE A O 1
ATOM 2484 N N . ASN A 1 295 ? -22.420 8.573 35.107 1.00 80.75 295 ASN A N 1
ATOM 2485 C CA . ASN A 1 295 ? -23.841 8.305 34.903 1.00 80.75 295 ASN A CA 1
ATOM 2486 C C . ASN A 1 295 ? -24.067 7.645 33.532 1.00 80.75 295 ASN A C 1
ATOM 2488 O O . ASN A 1 295 ? -23.147 7.555 32.722 1.00 80.75 295 ASN A O 1
ATOM 2492 N N . GLU A 1 296 ? -25.309 7.256 33.234 1.00 79.12 296 GLU A N 1
ATOM 2493 C CA . GLU A 1 296 ? -25.652 6.586 31.968 1.00 79.12 296 GLU A CA 1
ATOM 2494 C C . GLU A 1 296 ? -25.193 7.358 30.719 1.00 79.12 296 GLU A C 1
ATOM 2496 O O . GLU A 1 296 ? -24.779 6.754 29.730 1.00 79.12 296 GLU A O 1
ATOM 2501 N N . LYS A 1 297 ? -25.217 8.695 30.762 1.00 83.38 297 LYS A N 1
ATOM 2502 C CA . LYS A 1 297 ? -24.769 9.541 29.650 1.00 83.38 297 LYS A CA 1
ATOM 2503 C C . LYS A 1 297 ? -23.245 9.537 29.510 1.00 83.38 297 LYS A C 1
ATOM 2505 O O . LYS A 1 297 ? -22.746 9.467 28.390 1.00 83.38 297 LYS A O 1
ATOM 2510 N N . ASP A 1 298 ? -22.510 9.613 30.619 1.00 84.50 298 ASP A N 1
ATOM 2511 C CA . ASP A 1 298 ? -21.044 9.516 30.618 1.00 84.50 298 ASP A CA 1
ATOM 2512 C C . ASP A 1 298 ? -20.601 8.143 30.077 1.00 84.50 298 ASP A C 1
ATOM 2514 O O . ASP A 1 298 ? -19.695 8.053 29.243 1.00 84.50 298 ASP A O 1
ATOM 2518 N N . ASP A 1 299 ? -21.302 7.082 30.488 1.00 77.00 299 ASP A N 1
ATOM 2519 C CA . ASP A 1 299 ? -21.089 5.721 30.003 1.00 77.00 299 ASP A CA 1
ATOM 2520 C C . ASP A 1 299 ? -21.370 5.596 28.511 1.00 77.00 299 ASP A C 1
ATOM 2522 O O . ASP A 1 299 ? -20.597 4.961 27.793 1.00 77.00 299 ASP A O 1
ATOM 2526 N N . GLU A 1 300 ? -22.454 6.193 28.018 1.00 79.44 300 GLU A N 1
ATOM 2527 C CA . GLU A 1 300 ? -22.773 6.201 26.593 1.00 79.44 300 GLU A CA 1
ATOM 2528 C C . GLU A 1 300 ? -21.678 6.912 25.785 1.00 79.44 300 GLU A C 1
ATOM 2530 O O . GLU A 1 300 ? -21.211 6.372 24.779 1.00 79.44 300 GLU A O 1
ATOM 2535 N N . ILE A 1 301 ? -21.207 8.079 26.241 1.00 84.31 301 ILE A N 1
ATOM 2536 C CA . ILE A 1 301 ? -20.123 8.834 25.592 1.00 84.31 301 ILE A CA 1
ATOM 2537 C C . ILE A 1 301 ? -18.841 8.000 25.543 1.00 84.31 301 ILE A C 1
ATOM 2539 O O . ILE A 1 301 ? -18.240 7.856 24.475 1.00 84.31 301 ILE A O 1
ATOM 2543 N N . LEU A 1 302 ? -18.435 7.410 26.671 1.00 80.19 302 LEU A N 1
ATOM 2544 C CA . LEU A 1 302 ? -17.218 6.605 26.748 1.00 80.19 302 LEU A CA 1
ATOM 2545 C C . LEU A 1 302 ? -17.328 5.327 25.909 1.00 80.19 302 LEU A C 1
ATOM 2547 O O . LEU A 1 302 ? -16.401 4.995 25.169 1.00 80.19 302 LEU A O 1
ATOM 2551 N N . ASN A 1 303 ? -18.461 4.624 25.971 1.00 75.00 303 ASN A N 1
ATOM 2552 C CA . ASN A 1 303 ? -18.711 3.444 25.144 1.00 75.00 303 ASN A CA 1
ATOM 2553 C C . ASN A 1 303 ? -18.686 3.795 23.658 1.00 75.00 303 ASN A C 1
ATOM 2555 O O . ASN A 1 303 ? -18.082 3.060 22.875 1.00 75.00 303 ASN A O 1
ATOM 2559 N N . ASN A 1 304 ? -19.301 4.911 23.264 1.00 76.25 304 ASN A N 1
ATOM 2560 C CA . ASN A 1 304 ? -19.279 5.386 21.888 1.00 76.25 304 ASN A CA 1
ATOM 2561 C C . ASN A 1 304 ? -17.854 5.722 21.454 1.00 76.25 304 ASN A C 1
ATOM 2563 O O . ASN A 1 304 ? -17.431 5.233 20.413 1.00 76.25 304 ASN A O 1
ATOM 2567 N N . PHE A 1 305 ? -17.084 6.461 22.255 1.00 80.88 305 PHE A N 1
ATOM 2568 C CA . PHE A 1 305 ? -15.685 6.786 21.966 1.00 80.88 305 PHE A CA 1
ATOM 2569 C C . PHE A 1 305 ? -14.819 5.529 21.810 1.00 80.88 305 PHE A C 1
ATOM 2571 O O . PHE A 1 305 ? -14.157 5.336 20.788 1.00 80.88 305 PHE A O 1
ATOM 2578 N N . LEU A 1 306 ? -14.858 4.624 22.787 1.00 74.94 306 LEU A N 1
ATOM 2579 C CA . LEU A 1 306 ? -14.033 3.420 22.775 1.00 74.94 306 LEU A CA 1
ATOM 2580 C C . LEU A 1 306 ? -14.464 2.426 21.689 1.00 74.94 306 LEU A C 1
ATOM 2582 O O . LEU A 1 306 ? -13.619 1.776 21.078 1.00 74.94 306 LEU A O 1
ATOM 2586 N N . THR A 1 307 ? -15.763 2.336 21.390 1.00 69.38 307 THR A N 1
ATOM 2587 C CA . THR A 1 307 ? -16.274 1.540 20.262 1.00 69.38 307 THR A CA 1
ATOM 2588 C C . THR A 1 307 ? -15.885 2.171 18.931 1.00 69.38 307 THR A C 1
ATOM 2590 O O . THR A 1 307 ? -15.488 1.467 18.009 1.00 69.38 307 THR A O 1
ATOM 2593 N N . LYS A 1 308 ? -15.950 3.495 18.814 1.00 68.81 308 LYS A N 1
ATOM 2594 C CA . LYS A 1 308 ? -15.558 4.244 17.617 1.00 68.81 308 LYS A CA 1
ATOM 2595 C C . LYS A 1 308 ? -14.070 4.080 17.316 1.00 68.81 308 LYS A C 1
ATOM 2597 O O . LYS A 1 308 ? -13.718 3.896 16.161 1.00 68.81 308 LYS A O 1
ATOM 2602 N N . TYR A 1 309 ? -13.220 4.025 18.339 1.00 70.06 309 TYR A N 1
ATOM 2603 C CA . TYR A 1 309 ? -11.768 3.865 18.205 1.00 70.06 309 TYR A CA 1
ATOM 2604 C C . TYR A 1 309 ? -11.249 2.481 18.622 1.00 70.06 309 TYR A C 1
ATOM 2606 O O . TYR A 1 309 ? -10.072 2.323 18.951 1.00 70.06 309 TYR A O 1
ATOM 2614 N N . HIS A 1 310 ? -12.101 1.451 18.588 1.00 67.19 310 HIS A N 1
ATOM 2615 C CA . HIS A 1 310 ? -11.755 0.117 19.091 1.00 67.19 310 HIS A CA 1
ATOM 2616 C C . HIS A 1 310 ? -10.540 -0.504 18.397 1.00 67.19 310 HIS A C 1
ATOM 2618 O O . HIS A 1 310 ? -9.790 -1.227 19.049 1.00 67.19 310 HIS A O 1
ATOM 2624 N N . ASN A 1 311 ? -10.328 -0.194 17.117 1.00 56.91 311 ASN A N 1
ATOM 2625 C CA . ASN A 1 311 ? -9.161 -0.634 16.359 1.00 56.91 311 ASN A CA 1
ATOM 2626 C C . ASN A 1 311 ? -7.883 0.119 16.768 1.00 56.91 311 ASN A C 1
ATOM 2628 O O . ASN A 1 311 ? -6.821 -0.479 16.761 1.00 56.91 311 ASN A O 1
ATOM 2632 N N . PHE A 1 312 ? -7.951 1.378 17.217 1.00 62.84 312 PHE A N 1
ATOM 2633 C CA . PHE A 1 312 ? -6.764 2.079 17.731 1.00 62.84 312 PHE A CA 1
ATOM 2634 C C . PHE A 1 312 ? -6.313 1.546 19.096 1.00 62.84 312 PHE A C 1
ATOM 2636 O O . PHE A 1 312 ? -5.114 1.475 19.360 1.00 62.84 312 PHE A O 1
ATOM 2643 N N . PHE A 1 313 ? -7.268 1.190 19.965 1.00 62.28 313 PHE A N 1
ATOM 2644 C CA . PHE A 1 313 ? -7.008 0.916 21.388 1.00 62.28 313 PHE A CA 1
ATOM 2645 C C . PHE A 1 313 ? -7.356 -0.513 21.829 1.00 62.28 313 PHE A C 1
ATOM 2647 O O . PHE A 1 313 ? -7.421 -0.802 23.019 1.00 62.28 313 PHE A O 1
ATOM 2654 N N . LYS A 1 314 ? -7.609 -1.424 20.875 1.00 57.00 314 LYS A N 1
ATOM 2655 C CA . LYS A 1 314 ? -8.048 -2.818 21.105 1.00 57.00 314 LYS A CA 1
ATOM 2656 C C . LYS A 1 314 ? -9.181 -2.931 22.136 1.00 57.00 314 LYS A C 1
ATOM 2658 O O . LYS A 1 314 ? -9.212 -3.863 22.942 1.00 57.00 314 LYS A O 1
ATOM 2663 N N . TYR A 1 315 ? -10.149 -2.015 22.092 1.00 54.38 315 TYR A N 1
ATOM 2664 C CA . TYR A 1 315 ? -11.212 -1.914 23.100 1.00 54.38 315 TYR A CA 1
ATOM 2665 C C . TYR A 1 315 ? -12.028 -3.204 23.263 1.00 54.38 315 TYR A C 1
ATOM 2667 O O . TYR A 1 315 ? -12.396 -3.552 24.376 1.00 54.38 315 TYR A O 1
ATOM 2675 N N . LEU A 1 316 ? -12.252 -3.978 22.195 1.00 51.84 316 LEU A N 1
ATOM 2676 C CA . LEU A 1 316 ? -12.926 -5.280 22.301 1.00 51.84 316 LEU A CA 1
ATOM 2677 C C . LEU A 1 316 ? -12.151 -6.275 23.185 1.00 51.84 316 LEU A C 1
ATOM 2679 O O . LEU A 1 316 ? -12.771 -7.062 23.899 1.00 51.84 316 LEU A O 1
ATOM 2683 N N . LYS A 1 317 ? -10.810 -6.218 23.193 1.00 54.62 317 LYS A N 1
ATOM 2684 C CA . LYS A 1 317 ? -9.984 -7.002 24.124 1.00 54.62 317 LYS A CA 1
ATOM 2685 C C . LYS A 1 317 ? -10.096 -6.461 25.548 1.00 54.62 317 LYS A C 1
ATOM 2687 O O . LYS A 1 317 ? -10.228 -7.270 26.455 1.00 54.62 317 LYS A O 1
ATOM 2692 N N . LEU A 1 318 ? -10.104 -5.139 25.748 1.00 53.41 318 LEU A N 1
ATOM 2693 C CA . LEU A 1 318 ? -10.302 -4.528 27.074 1.00 53.41 318 LEU A CA 1
ATOM 2694 C C . LEU A 1 318 ? -11.684 -4.881 27.652 1.00 53.41 318 LEU A C 1
ATOM 2696 O O . LEU A 1 318 ? -11.779 -5.376 28.770 1.00 53.41 318 LEU A O 1
ATOM 2700 N N . LYS A 1 319 ? -12.748 -4.731 26.859 1.00 54.59 319 LYS A N 1
ATOM 2701 C CA . LYS A 1 319 ? -14.129 -5.039 27.244 1.00 54.59 319 LYS A CA 1
ATOM 2702 C C . LYS A 1 319 ? -14.312 -6.501 27.654 1.00 54.59 319 LYS A C 1
ATOM 2704 O O . LYS A 1 319 ? -14.929 -6.765 28.677 1.00 54.59 319 LYS A O 1
ATOM 2709 N N . ASN A 1 320 ? -13.746 -7.437 26.889 1.00 53.94 320 ASN A N 1
ATOM 2710 C CA . ASN A 1 320 ? -13.838 -8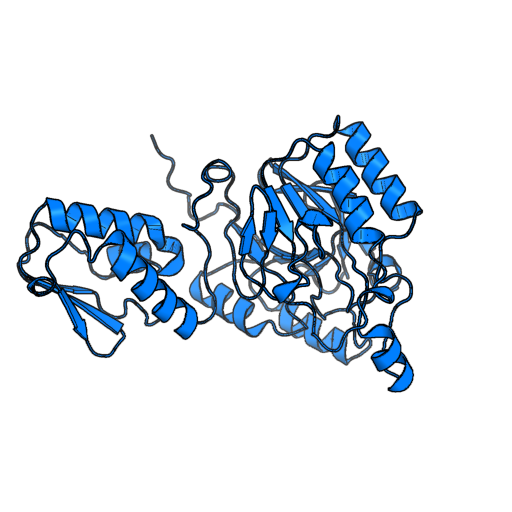.869 27.194 1.00 53.94 320 ASN A CA 1
ATOM 2711 C C . ASN A 1 320 ? -12.905 -9.303 28.338 1.00 53.94 320 ASN A C 1
ATOM 2713 O O . ASN A 1 320 ? -13.234 -10.237 29.059 1.00 53.94 320 ASN A O 1
ATOM 2717 N N . LYS A 1 321 ? -11.735 -8.665 28.495 1.00 47.16 321 LYS A N 1
ATOM 2718 C CA . LYS A 1 321 ? -10.742 -9.009 29.528 1.00 47.16 321 LYS A CA 1
ATOM 2719 C C . LYS A 1 321 ? -11.137 -8.509 30.919 1.00 47.16 321 LYS A C 1
ATOM 2721 O O . LYS A 1 321 ? -10.766 -9.148 31.896 1.00 47.16 321 LYS A O 1
ATOM 2726 N N . TYR A 1 322 ? -11.850 -7.385 31.003 1.00 49.41 322 TYR A N 1
ATOM 2727 C CA . TYR A 1 322 ? -12.167 -6.717 32.271 1.00 49.41 322 TYR A CA 1
ATOM 2728 C C . TYR A 1 322 ? -13.654 -6.771 32.669 1.00 49.41 322 TYR A C 1
ATOM 2730 O O . TYR A 1 322 ? -14.004 -6.160 33.668 1.00 49.41 322 TYR A O 1
ATOM 2738 N N . ASP A 1 323 ? -14.514 -7.471 31.911 1.00 51.50 323 ASP A N 1
ATOM 2739 C CA . ASP A 1 323 ? -15.965 -7.634 32.171 1.00 51.50 323 ASP A CA 1
ATOM 2740 C C . ASP A 1 323 ? -16.671 -6.338 32.629 1.00 51.50 323 ASP A C 1
ATOM 2742 O O . ASP A 1 323 ? -17.461 -6.323 33.570 1.00 51.50 323 ASP A O 1
ATOM 2746 N N . ILE A 1 324 ? -16.339 -5.213 31.982 1.00 54.69 324 ILE A N 1
ATOM 2747 C CA . ILE A 1 324 ? -16.742 -3.875 32.437 1.00 54.69 324 ILE A CA 1
ATOM 2748 C C . ILE A 1 324 ? -18.268 -3.731 32.345 1.00 54.69 324 ILE A C 1
ATOM 2750 O O . ILE A 1 324 ? -18.830 -3.624 31.248 1.00 54.69 324 ILE A O 1
ATOM 2754 N N . LYS A 1 325 ? -18.932 -3.685 33.505 1.00 52.91 325 LYS A N 1
ATOM 2755 C CA . LYS A 1 325 ? -20.357 -3.363 33.658 1.00 52.91 325 LYS A CA 1
ATOM 2756 C C . LYS A 1 325 ? -20.496 -1.942 34.189 1.00 52.91 325 LYS A C 1
ATOM 2758 O O . LYS A 1 325 ? -20.499 -1.704 35.390 1.00 52.91 325 LYS A O 1
ATOM 2763 N N . TYR A 1 326 ? -20.634 -1.011 33.253 1.00 53.75 326 TYR A N 1
ATOM 2764 C CA . TYR A 1 326 ? -20.701 0.430 33.494 1.00 53.75 326 TYR A CA 1
ATOM 2765 C C . TYR A 1 326 ? -21.754 0.863 34.542 1.00 53.75 326 TYR A C 1
ATOM 2767 O O . TYR A 1 326 ? -21.544 1.817 35.274 1.00 53.75 326 TYR A O 1
ATOM 2775 N N . SER A 1 327 ? -22.838 0.100 34.720 1.00 48.16 327 SER A N 1
ATOM 2776 C CA . SER A 1 327 ? -23.976 0.503 35.554 1.00 48.16 327 SER A CA 1
ATOM 2777 C C . SER A 1 327 ? -23.947 0.054 37.028 1.00 48.16 327 SER A C 1
ATOM 2779 O O . SER A 1 327 ? -24.963 0.211 37.703 1.00 48.16 327 SER A O 1
ATOM 2781 N N . GLN A 1 328 ? -22.876 -0.572 37.542 1.00 52.44 328 GLN A N 1
ATOM 2782 C CA . GLN A 1 328 ? -22.883 -1.128 38.917 1.00 52.44 328 GLN A CA 1
ATOM 2783 C C . GLN A 1 328 ? -21.698 -0.727 39.808 1.00 52.44 328 GLN A C 1
ATOM 2785 O O . GLN A 1 328 ? -21.802 -0.861 41.028 1.00 52.44 328 GLN A O 1
ATOM 2790 N N . GLU A 1 329 ? -20.616 -0.175 39.255 1.00 55.69 329 GLU A N 1
ATOM 2791 C CA . GLU A 1 329 ? -19.421 0.198 40.021 1.00 55.69 329 GLU A CA 1
ATOM 2792 C C . GLU A 1 329 ? -19.193 1.713 39.970 1.00 55.69 329 GLU A C 1
ATOM 2794 O O . GLU A 1 329 ? -19.087 2.306 38.901 1.00 55.69 329 GLU A O 1
ATOM 2799 N N . LYS A 1 330 ? -19.126 2.359 41.143 1.00 59.41 330 LYS A N 1
ATOM 2800 C CA . LYS A 1 330 ? -18.906 3.816 41.249 1.00 59.41 330 LYS A CA 1
ATOM 2801 C C . LYS A 1 330 ? -17.517 4.246 40.781 1.00 59.41 330 LYS A C 1
ATOM 2803 O O . LYS A 1 330 ? -17.327 5.421 40.477 1.00 59.41 330 LYS A O 1
ATOM 2808 N N . GLU A 1 331 ? -16.567 3.319 40.745 1.00 67.06 331 GLU A N 1
ATOM 2809 C CA . GLU A 1 331 ? -15.208 3.547 40.277 1.00 67.06 331 GLU A CA 1
ATOM 2810 C C . GLU A 1 331 ? -14.761 2.354 39.433 1.00 67.06 331 GLU A C 1
ATOM 2812 O O . GLU A 1 331 ? -14.864 1.215 39.880 1.00 67.06 331 GLU A O 1
ATOM 2817 N N . ILE A 1 332 ? -14.260 2.613 38.227 1.00 71.31 332 ILE A N 1
ATOM 2818 C CA . ILE A 1 332 ? -13.735 1.582 37.325 1.00 71.31 332 ILE A CA 1
ATOM 2819 C C . ILE A 1 332 ? -12.322 1.988 36.915 1.00 71.31 332 ILE A C 1
ATOM 2821 O O . ILE A 1 332 ? -12.047 3.154 36.621 1.00 71.31 332 ILE A O 1
ATOM 2825 N N . VAL A 1 333 ? -11.421 1.007 36.875 1.00 69.81 333 VAL A N 1
ATOM 2826 C CA . VAL A 1 333 ? -10.053 1.186 36.380 1.00 69.81 333 VAL A CA 1
ATOM 2827 C C . VAL A 1 333 ? -9.900 0.438 35.070 1.00 69.81 333 VAL A C 1
ATOM 2829 O O . VAL A 1 333 ? -9.888 -0.793 35.031 1.00 69.81 333 VAL A O 1
ATOM 2832 N N . LEU A 1 334 ? -9.727 1.185 33.987 1.00 73.31 334 LEU A N 1
ATOM 2833 C CA . LEU A 1 334 ? -9.306 0.636 32.709 1.00 73.31 334 LEU A CA 1
ATOM 2834 C C . LEU A 1 334 ? -7.783 0.576 32.725 1.00 73.31 334 LEU A C 1
ATOM 2836 O O . LEU A 1 334 ? -7.113 1.583 32.511 1.00 73.31 334 LEU A O 1
ATOM 2840 N N . LYS A 1 335 ? -7.239 -0.599 33.040 1.00 66.81 335 LYS A N 1
ATOM 2841 C CA . LYS A 1 335 ? -5.789 -0.808 33.052 1.00 66.81 335 L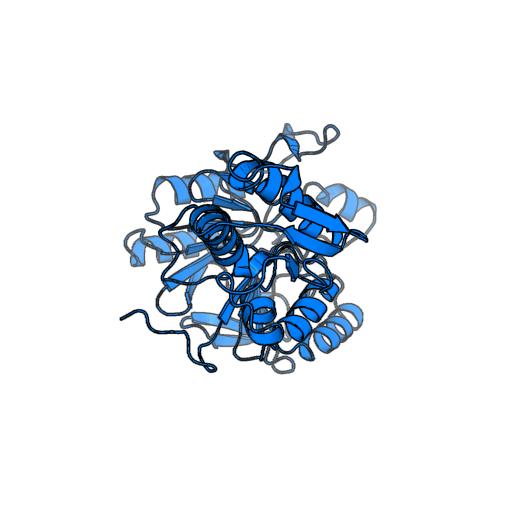YS A CA 1
ATOM 2842 C C . LYS A 1 335 ? -5.251 -0.981 31.643 1.00 66.81 335 LYS A C 1
ATOM 2844 O O . LYS A 1 335 ? -5.910 -1.615 30.814 1.00 66.81 335 LYS A O 1
ATOM 2849 N N . HIS A 1 336 ? -4.024 -0.524 31.416 1.00 65.81 336 HIS A N 1
ATOM 2850 C CA . HIS A 1 336 ? -3.280 -0.783 30.187 1.00 65.81 336 HIS A CA 1
ATOM 2851 C C . HIS A 1 336 ? -4.007 -0.272 28.933 1.00 65.81 336 HIS A C 1
ATOM 2853 O O . HIS A 1 336 ? -3.933 -0.891 27.875 1.00 65.81 336 HIS A O 1
ATOM 2859 N N . VAL A 1 337 ? -4.699 0.870 29.029 1.00 64.50 337 VAL A N 1
ATOM 2860 C CA . VAL A 1 337 ? -5.402 1.506 27.897 1.00 64.50 337 VAL A CA 1
ATOM 2861 C C . VAL A 1 337 ? -4.440 1.772 26.734 1.00 64.50 337 VAL A C 1
ATOM 2863 O O . VAL A 1 337 ? -4.855 1.747 25.573 1.00 64.50 337 VAL A O 1
ATOM 2866 N N . PHE A 1 338 ? -3.149 1.967 27.035 1.00 62.16 338 PHE A N 1
ATOM 2867 C CA . PHE A 1 338 ? -2.091 2.127 26.030 1.00 62.16 338 PHE A CA 1
ATOM 2868 C C . PHE A 1 338 ? -0.940 1.121 26.142 1.00 62.16 338 PHE A C 1
ATOM 2870 O O . PHE A 1 338 ? 0.013 1.225 25.367 1.00 62.16 338 PHE A O 1
ATOM 2877 N N . ASP A 1 339 ? -1.009 0.153 27.059 1.00 57.16 339 ASP A N 1
ATOM 2878 C CA . ASP A 1 339 ? -0.032 -0.938 27.100 1.00 57.16 339 ASP A CA 1
ATOM 2879 C C . ASP A 1 339 ? -0.494 -2.027 26.131 1.00 57.16 339 ASP A C 1
ATOM 2881 O O . ASP A 1 339 ? -1.472 -2.742 26.359 1.00 57.16 339 ASP A O 1
ATOM 2885 N N . PHE A 1 340 ? 0.204 -2.084 24.999 1.00 54.09 340 PHE A N 1
ATOM 2886 C CA . PHE A 1 340 ? -0.060 -2.992 23.886 1.00 54.09 340 PHE A CA 1
ATOM 2887 C C . PHE A 1 340 ? 0.926 -4.146 23.847 1.00 54.09 340 PHE A C 1
ATOM 2889 O O . PHE A 1 340 ? 2.148 -3.862 23.891 1.00 54.09 340 PHE A O 1
#

Nearest PDB structures (foldseek):
  4fbw-assembly3_A  TM=4.615E-01  e=6.570E-05  Schizosaccharomyces pombe 972h-
  1uf3-assembly1_C  TM=5.766E-01  e=1.745E-03  Thermus thermophilus
  7sqc-assembly1_6D  TM=3.663E-01  e=9.739E-02  Chlamydomonas reinhardtii
  4cnb-assembly1_A  TM=4.070E-01  e=3.524E+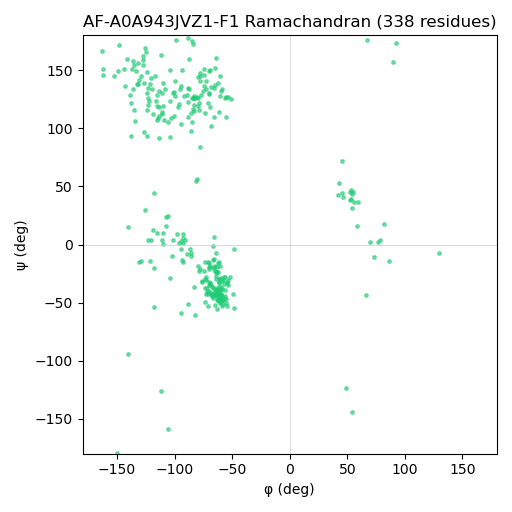00  Mytilus galloprovincialis

Sequence (340 aa):
MKKKAKIGDKMIYVTGDKHRNFNEIKKFCKENNTTKDDVIIILGDVGLNFFGGIKDWSKKHYVAKLQITLFCVHGNHEQRPFAISTYREVEKFGAKVYMEEEFDNIVFAKDGEIYDFDGLKCMAIGGAYSTDKYYRLTNNWKWFSNEQPNDRIKKYVEDQLESTNWSIDLVFSHTCPFKYRPIERLSSTIDLDKIDTSTEEWLQKIEDKLKYKKWYCGHFHIEKSIDKIRFAYDDIIELNPLYLKDETIHRVMISDSRRRQKKFFELWEKEVAPYIAKDKYEFFGGNDLFIKNFNEKDDEILNNFLTKYHNFFKYLKLKNKYDIKYSQEKEIVLKHVFDF

Foldseek 3Di:
DDDDDDPPDAWEKEFEACLLPCVLVQLVCVVVVAAQSHEYEYLANNNLAAPDDPVSVVSLVVVLPRRYAYEYFHAQRHDDLVPPPQWDWDDDQNRTWIDGPVRPRYTYDDALDFGHDPNFTEGGHEAFDDLCQVVCVVVVGDGDPPRHDDPVSLVSNVVSCVVVVQEGAEYRYADEAPVPDPPVQPDPPRPPVPGDCVRNPSNNVSVVRHHYLAYEYENSQDADDDPRYGYHHQKMFIDDPVCSNPPDPQGIARSDLVVLLVVVVVVCVVQQPVPDPPVQWDDPPSFKIKGAQDDPVSVVSVCCSCVSNCNHQVVVCQCVVQVDDPPPDRMDMSGRSRVD

pLDDT: mean 85.25, std 16.24, range [30.86, 98.75]